Protein AF-0000000085169298 (afdb_homodimer)

pLDDT: mean 80.94, std 26.38, range [24.97, 98.94]

Secondary structure (DSSP, 8-state):
-----------------------------EEEETTEEEEEEEEE---TT--EEEEEEEEEE-SSS-EEEEEEE-TTEEEEEEEEEEEETTEEEEEEPTT-EEE-TT-EEE--SSSEEEEEEEEESS---TT-EEEEEEEETTTEEEEEEEEEE-HHHHHHHHHTTTTTSGGGG-/-----------------------------EEEETTEEEEEEEEE---TT--EEEEEEEEEE-SSS-EEEEEEE-TTEEEEEEEEEEEETTEEEEEEPTT-EEE-TT-EEE--SSSEEEEEEEEESS---TT-EEEEEEEETTTEEEEEEEEEE-HHHHHHHHHTTTTTSGGGG-

Nearest PDB structures (foldseek):
  6p1g-assembly2_B  TM=9.270E-01  e=1.065E-10  Methylosinus trichosporium OB3b
  6p17-assembly1_B  TM=8.794E-01  e=5.335E-11  Methylocystis sp. ATCC 49242
  6p1f-assembly1_A  TM=8.664E-01  e=1.546E-10  Methylosinus trichosporium OB3b
  2k70-assembly1_A  TM=8.544E-01  e=1.631E-10  Thermus thermophilus HB8
  3zja-assembly1_A  TM=9.224E-01  e=9.952E-10  Streptomyces lividans

Structure (mmCIF, N/CA/C/O backbone):
data_AF-0000000085169298-model_v1
#
loop_
_entity.id
_entity.type
_entity.pdbx_description
1 polymer 'Copper chaperone PCu(A)C'
#
loop_
_atom_site.group_PDB
_atom_site.id
_atom_site.type_symbol
_atom_site.label_atom_id
_atom_site.label_alt_id
_atom_site.label_comp_id
_atom_site.label_asym_id
_atom_site.label_entity_id
_atom_site.label_seq_id
_atom_site.pdbx_PDB_ins_code
_atom_site.Cartn_x
_atom_site.Cartn_y
_atom_site.Cartn_z
_atom_site.occupancy
_atom_site.B_iso_or_equiv
_atom_site.auth_seq_id
_atom_site.auth_comp_id
_atom_site.auth_asym_id
_atom_site.auth_atom_id
_atom_site.pdbx_PDB_model_num
ATOM 1 N N . MET A 1 1 ? -36.125 -5.34 -85.75 1 25.62 1 MET A N 1
ATOM 2 C CA . MET A 1 1 ? -36.125 -6.066 -84.5 1 25.62 1 MET A CA 1
ATOM 3 C C . MET A 1 1 ? -34.781 -5.922 -83.812 1 25.62 1 MET A C 1
ATOM 5 O O . MET A 1 1 ? -33.781 -6.469 -84.25 1 25.62 1 MET A O 1
ATOM 9 N N . LYS A 1 2 ? -34.5 -4.59 -83.312 1 28.83 2 LYS A N 1
ATOM 10 C CA . LYS A 1 2 ? -33.312 -3.955 -82.688 1 28.83 2 LYS A CA 1
ATOM 11 C C . LYS A 1 2 ? -32.875 -4.703 -81.438 1 28.83 2 LYS A C 1
ATOM 13 O O . LYS A 1 2 ? -33.688 -4.957 -80.562 1 28.83 2 LYS A O 1
ATOM 18 N N . LEU A 1 3 ? -31.938 -5.656 -81.562 1 32.16 3 LEU A N 1
ATOM 19 C CA . LEU A 1 3 ? -31.234 -6.547 -80.688 1 32.16 3 LEU A CA 1
ATOM 20 C C . LEU A 1 3 ? -30.562 -5.758 -79.562 1 32.16 3 LEU A C 1
ATOM 22 O O . LEU A 1 3 ? -29.641 -4.973 -79.812 1 32.16 3 LEU A O 1
ATOM 26 N N . HIS A 1 4 ? -31.359 -5.168 -78.562 1 35.66 4 HIS A N 1
ATOM 27 C CA . HIS A 1 4 ? -30.938 -4.484 -77.375 1 35.66 4 HIS A CA 1
ATOM 28 C C . HIS A 1 4 ? -29.953 -5.34 -76.562 1 35.66 4 HIS A C 1
ATOM 30 O O . HIS A 1 4 ? -30.219 -6.52 -76.312 1 35.66 4 HIS A O 1
ATOM 36 N N . HIS A 1 5 ? -28.672 -5.215 -76.812 1 31.38 5 HIS A N 1
ATOM 37 C CA . HIS A 1 5 ? -27.469 -5.734 -76.125 1 31.38 5 HIS A CA 1
ATOM 38 C C . HIS A 1 5 ? -27.516 -5.508 -74.625 1 31.38 5 HIS A C 1
ATOM 40 O O . HIS A 1 5 ? -27.75 -4.383 -74.188 1 31.38 5 HIS A O 1
ATOM 46 N N . PHE A 1 6 ? -28.047 -6.453 -73.812 1 31.34 6 PHE A N 1
ATOM 47 C CA . PHE A 1 6 ? -28.172 -6.633 -72.312 1 31.34 6 PHE A CA 1
ATOM 48 C C . PHE A 1 6 ? -26.797 -6.566 -71.688 1 31.34 6 PHE A C 1
ATOM 50 O O . PHE A 1 6 ? -25.953 -7.438 -71.875 1 31.34 6 PHE A O 1
ATOM 57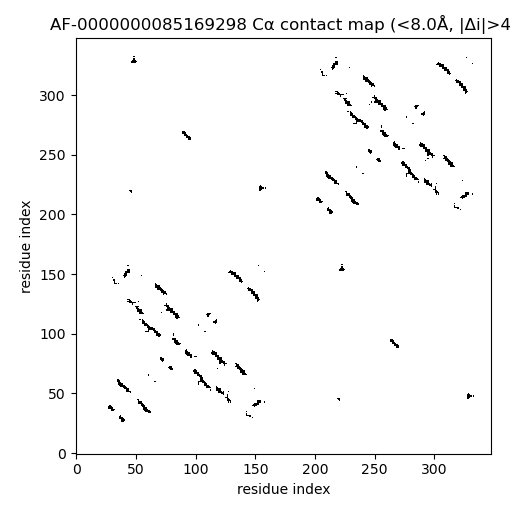 N N . PHE A 1 7 ? -26.141 -5.371 -71.562 1 33.56 7 PHE A N 1
ATOM 58 C CA . PHE A 1 7 ? -24.875 -5.172 -70.875 1 33.56 7 PHE A CA 1
ATOM 59 C C . PHE A 1 7 ? -24.969 -5.656 -69.438 1 33.56 7 PHE A C 1
ATOM 61 O O . PHE A 1 7 ? -25.859 -5.227 -68.688 1 33.56 7 PHE A O 1
ATOM 68 N N . GLN A 1 8 ? -24.719 -6.965 -69.125 1 33.81 8 GLN A N 1
ATOM 69 C CA . GLN A 1 8 ? -24.531 -7.664 -67.875 1 33.81 8 GLN A CA 1
ATOM 70 C C . GLN A 1 8 ? -23.484 -6.965 -67 1 33.81 8 GLN A C 1
ATOM 72 O O . GLN A 1 8 ? -22.328 -6.84 -67.375 1 33.81 8 GLN A O 1
ATOM 77 N N . ARG A 1 9 ? -23.797 -5.766 -66.438 1 34.81 9 ARG A N 1
ATOM 78 C CA . ARG A 1 9 ? -22.922 -5.129 -65.438 1 34.81 9 ARG A CA 1
ATOM 79 C C . ARG A 1 9 ? -22.578 -6.094 -64.312 1 34.81 9 ARG A C 1
ATOM 81 O O . ARG A 1 9 ? -23.453 -6.758 -63.75 1 34.81 9 ARG A O 1
ATOM 88 N N . ALA A 1 10 ? -21.375 -6.691 -64.312 1 33.44 10 ALA A N 1
ATOM 89 C CA . ALA A 1 10 ? -20.625 -7.488 -63.344 1 33.44 10 ALA A CA 1
ATOM 90 C C . ALA A 1 10 ? -20.5 -6.758 -62.031 1 33.44 10 ALA A C 1
ATOM 92 O O . ALA A 1 10 ? -19.969 -5.648 -61.969 1 33.44 10 ALA A O 1
ATOM 93 N N . ALA A 1 11 ? -21.516 -6.758 -61.156 1 36.75 11 ALA A N 1
ATOM 94 C CA . ALA A 1 11 ? -21.5 -6.273 -59.781 1 36.75 11 ALA A CA 1
ATOM 95 C C . ALA A 1 11 ? -20.312 -6.844 -59 1 36.75 11 ALA A C 1
ATOM 97 O O . ALA A 1 11 ? -20.156 -8.062 -58.938 1 36.75 11 ALA A O 1
ATOM 98 N N . GLY A 1 12 ? -19.156 -6.195 -59.156 1 32.88 12 GLY A N 1
ATOM 99 C CA . GLY A 1 12 ? -17.969 -6.508 -58.344 1 32.88 12 GLY A CA 1
ATOM 100 C C . GLY A 1 12 ? -18.25 -6.605 -56.875 1 32.88 12 GLY A C 1
ATOM 101 O O . GLY A 1 12 ? -18.812 -5.688 -56.281 1 32.88 12 GLY A O 1
ATOM 102 N N . ALA A 1 13 ? -18.547 -7.801 -56.312 1 37.97 13 ALA A N 1
ATOM 103 C CA . ALA A 1 13 ? -18.656 -8.156 -54.906 1 37.97 13 ALA A CA 1
ATOM 104 C C . ALA A 1 13 ? -17.422 -7.691 -54.125 1 37.97 13 ALA A C 1
ATOM 106 O O . ALA A 1 13 ? -16.297 -8.133 -54.406 1 37.97 13 ALA A O 1
ATOM 107 N N . ALA A 1 14 ? -17.359 -6.379 -53.75 1 38.34 14 ALA A N 1
ATOM 108 C CA . ALA A 1 14 ? -16.344 -5.895 -52.812 1 38.34 14 ALA A CA 1
ATOM 109 C C . ALA A 1 14 ? -16.297 -6.762 -51.562 1 38.34 14 ALA A C 1
ATOM 111 O O . ALA A 1 14 ? -17.297 -6.871 -50.844 1 38.34 14 ALA A O 1
ATOM 112 N N . LEU A 1 15 ? -15.531 -7.863 -51.562 1 37.94 15 LEU A N 1
ATOM 113 C CA . LEU A 1 15 ? -15.219 -8.641 -50.375 1 37.94 15 LEU A CA 1
ATOM 114 C C . LEU A 1 15 ? -14.664 -7.75 -49.281 1 37.94 15 LEU A C 1
ATOM 116 O O . LEU A 1 15 ? -13.602 -7.145 -49.438 1 37.94 15 LEU A O 1
ATOM 120 N N . ALA A 1 16 ? -15.508 -7.086 -48.531 1 39.59 16 ALA A N 1
ATOM 121 C CA . ALA A 1 16 ? -15.102 -6.418 -47.281 1 39.59 16 ALA A CA 1
ATOM 122 C C . ALA A 1 16 ? -14.266 -7.348 -46.406 1 39.59 16 ALA A C 1
ATOM 124 O O . ALA A 1 16 ? -14.758 -8.383 -45.969 1 39.59 16 ALA A O 1
ATOM 125 N N . THR A 1 17 ? -12.938 -7.441 -46.625 1 40.41 17 THR A N 1
ATOM 126 C CA . THR A 1 17 ? -12.023 -8.078 -45.688 1 40.41 17 THR A CA 1
ATOM 127 C C . THR A 1 17 ? -12.234 -7.555 -44.281 1 40.41 17 THR A C 1
ATOM 129 O O . THR A 1 17 ? -12.164 -6.344 -44.031 1 40.41 17 THR A O 1
ATOM 132 N N . ALA A 1 18 ? -13.102 -8.109 -43.5 1 38.47 18 ALA A N 1
ATOM 133 C CA . ALA A 1 18 ? -13.203 -7.895 -42.062 1 38.47 18 ALA A CA 1
ATOM 134 C C . ALA A 1 18 ? -11.836 -8 -41.406 1 38.47 18 ALA A C 1
ATOM 136 O O . ALA A 1 18 ? -11.242 -9.086 -41.344 1 38.47 18 ALA A O 1
ATOM 137 N N . LEU A 1 19 ? -11.023 -6.996 -41.406 1 39.69 19 LEU A N 1
ATOM 138 C CA . LEU A 1 19 ? -9.859 -6.926 -40.531 1 39.69 19 LEU A CA 1
ATOM 139 C C . LEU A 1 19 ? -10.242 -7.227 -39.094 1 39.69 19 LEU A C 1
ATOM 141 O O . LEU A 1 19 ? -10.961 -6.445 -38.469 1 39.69 19 LEU A O 1
ATOM 145 N N . LEU A 1 20 ? -10.438 -8.461 -38.719 1 36.72 20 LEU A N 1
ATOM 146 C CA . LEU A 1 20 ? -10.5 -8.812 -37.312 1 36.72 20 LEU A CA 1
ATOM 147 C C . LEU A 1 20 ? -9.344 -8.188 -36.531 1 36.72 20 LEU A C 1
ATOM 149 O O . LEU A 1 20 ? -8.18 -8.547 -36.75 1 36.72 20 LEU A O 1
ATOM 153 N N . ALA A 1 21 ? -9.406 -6.98 -36.219 1 38.09 21 ALA A N 1
ATOM 154 C CA . ALA A 1 21 ? -8.5 -6.422 -35.219 1 38.09 21 ALA A CA 1
ATOM 155 C C . ALA A 1 21 ? -8.312 -7.383 -34.062 1 38.09 21 ALA A C 1
ATOM 157 O O . ALA A 1 21 ? -9.258 -7.664 -33.312 1 38.09 21 ALA A O 1
ATOM 158 N N . ALA A 1 22 ? -7.449 -8.367 -34.125 1 37.22 22 ALA A N 1
ATOM 159 C CA . ALA A 1 22 ? -7 -9.125 -32.938 1 37.22 22 ALA A CA 1
ATOM 160 C C . ALA A 1 22 ? -6.703 -8.203 -31.766 1 37.22 22 ALA A C 1
ATOM 162 O O . ALA A 1 22 ? -5.738 -7.438 -31.797 1 37.22 22 ALA A O 1
ATOM 163 N N . ALA A 1 23 ? -7.66 -7.656 -31.156 1 41 23 ALA A N 1
ATOM 164 C CA . ALA A 1 23 ? -7.375 -7.059 -29.859 1 41 23 ALA A CA 1
ATOM 165 C C . ALA A 1 23 ? -6.312 -7.859 -29.109 1 41 23 ALA A C 1
ATOM 167 O O . ALA A 1 23 ? -6.289 -9.094 -29.188 1 41 23 ALA A O 1
ATOM 168 N N . PRO A 1 24 ? -5.199 -7.336 -28.891 1 40.47 24 PRO A N 1
ATOM 169 C CA . PRO A 1 24 ? -4.289 -8.086 -28.016 1 40.47 24 PRO A CA 1
ATOM 170 C C . PRO A 1 24 ? -5.012 -8.789 -26.875 1 40.47 24 PRO A C 1
ATOM 172 O O . PRO A 1 24 ? -5.719 -8.141 -26.094 1 40.47 24 PRO A O 1
ATOM 175 N N . LEU A 1 25 ? -5.598 -9.953 -27 1 38.06 25 LEU A N 1
ATOM 176 C CA . LEU A 1 25 ? -5.996 -10.781 -25.875 1 38.06 25 LEU A CA 1
ATOM 177 C C . LEU A 1 25 ? -5.031 -10.617 -24.703 1 38.06 25 LEU A C 1
ATOM 179 O O . LEU A 1 25 ? -3.83 -10.852 -24.844 1 38.06 25 LEU A O 1
ATOM 183 N N . SER A 1 26 ? -5.02 -9.531 -24 1 44.94 26 SER A N 1
ATOM 184 C CA . SER A 1 26 ? -4.344 -9.758 -22.719 1 44.94 26 SER A CA 1
ATOM 185 C C . SER A 1 26 ? -4.344 -11.234 -22.344 1 44.94 26 SER A C 1
ATOM 187 O O . SER A 1 26 ? -5.375 -11.781 -21.953 1 44.94 26 SER A O 1
ATOM 189 N N . GLN A 1 27 ? -3.84 -12.133 -23.188 1 47.28 27 GLN A N 1
ATOM 190 C CA . GLN A 1 27 ? -3.768 -13.586 -23.094 1 47.28 27 GLN A CA 1
ATOM 191 C C . GLN A 1 27 ? -3.523 -14.039 -21.656 1 47.28 27 GLN A C 1
ATOM 193 O O . GLN A 1 27 ? -2.578 -13.586 -21.016 1 47.28 27 GLN A O 1
ATOM 198 N N . ALA A 1 28 ? -4.613 -14.195 -20.922 1 61.19 28 ALA A N 1
ATOM 199 C CA . ALA A 1 28 ? -4.504 -15.039 -19.734 1 61.19 28 ALA A CA 1
ATOM 200 C C . ALA A 1 28 ? -3.469 -16.141 -19.938 1 61.19 28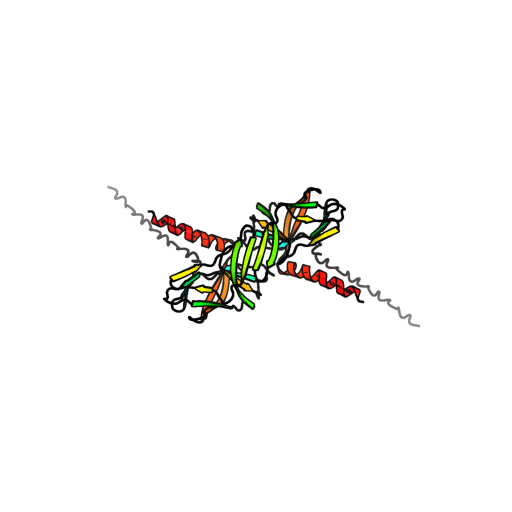 ALA A C 1
ATOM 202 O O . ALA A 1 28 ? -3.666 -17.031 -20.766 1 61.19 28 ALA A O 1
ATOM 203 N N . HIS A 1 29 ? -2.178 -15.828 -19.703 1 82.81 29 HIS A N 1
ATOM 204 C CA . HIS A 1 29 ? -1.146 -16.859 -19.844 1 82.81 29 HIS A CA 1
ATOM 205 C C . HIS A 1 29 ? -1.125 -17.781 -18.641 1 82.81 29 HIS A C 1
ATOM 207 O O . HIS A 1 29 ? -1.224 -17.328 -17.5 1 82.81 29 HIS A O 1
ATOM 213 N N . GLU A 1 30 ? -1.239 -19.078 -19 1 93.25 30 GLU A N 1
ATOM 214 C CA . GLU A 1 30 ? -1.249 -20.172 -18.031 1 93.25 30 GLU A CA 1
ATOM 215 C C . GLU A 1 30 ? 0.035 -20.984 -18.125 1 93.25 30 GLU A C 1
ATOM 217 O O . GLU A 1 30 ? 0.626 -21.109 -19.203 1 93.25 30 GLU A O 1
ATOM 222 N N . TYR A 1 31 ? 0.386 -21.484 -16.938 1 97.75 31 TYR A N 1
ATOM 223 C CA . TYR A 1 31 ? 1.542 -22.359 -16.828 1 97.75 31 TYR A CA 1
ATOM 224 C C . TYR A 1 31 ? 1.169 -23.672 -16.125 1 97.75 31 TYR A C 1
ATOM 226 O O . TYR A 1 31 ? 0.199 -23.719 -15.367 1 97.75 31 TYR A O 1
ATOM 234 N N . LYS A 1 32 ? 1.948 -24.656 -16.516 1 97.75 32 LYS A N 1
ATOM 235 C CA . LYS A 1 32 ? 1.75 -25.953 -15.867 1 97.75 32 LYS A CA 1
ATOM 236 C C . LYS A 1 32 ? 3.057 -26.484 -15.281 1 97.75 32 LYS A C 1
ATOM 238 O O . LYS A 1 32 ? 4.117 -26.344 -15.891 1 97.75 32 LYS A O 1
ATOM 243 N N . LEU A 1 33 ? 2.936 -27.047 -14.125 1 98.06 33 LEU A N 1
ATOM 244 C CA . LEU A 1 33 ? 4.008 -27.781 -13.445 1 98.06 33 LEU A CA 1
ATOM 245 C C . LEU A 1 33 ? 3.484 -29.062 -12.82 1 98.06 33 LEU A C 1
ATOM 247 O O . LEU A 1 33 ? 2.904 -29.031 -11.727 1 98.06 33 LEU A O 1
ATOM 251 N N . GLY A 1 34 ? 3.699 -30.188 -13.5 1 97.56 34 GLY A N 1
ATOM 252 C CA . GLY A 1 34 ? 3.014 -31.391 -13.078 1 97.56 34 GLY A CA 1
ATOM 253 C C . GLY A 1 34 ? 1.504 -31.25 -13.039 1 97.56 34 GLY A C 1
ATOM 254 O O . GLY A 1 34 ? 0.887 -30.891 -14.047 1 97.56 34 GLY A O 1
ATOM 255 N N . GLN A 1 35 ? 0.954 -31.391 -11.797 1 98.06 35 GLN A N 1
ATOM 256 C CA . GLN A 1 35 ? -0.495 -31.328 -11.641 1 98.06 35 GLN A CA 1
ATOM 257 C C . GLN A 1 35 ? -0.927 -29.938 -11.148 1 98.06 35 GLN A C 1
ATOM 259 O O . GLN A 1 35 ? -2.096 -29.734 -10.812 1 98.06 35 GLN A O 1
ATOM 264 N N . LEU A 1 36 ? 0.016 -29.016 -11.117 1 98.81 36 LEU A N 1
ATOM 265 C CA . LEU A 1 36 ? -0.295 -27.641 -10.75 1 98.81 36 LEU A CA 1
ATOM 266 C C . LEU A 1 36 ? -0.526 -26.781 -11.984 1 98.81 36 LEU A C 1
ATOM 268 O O . LEU A 1 36 ? 0.204 -26.906 -12.969 1 98.81 36 LEU A O 1
ATOM 272 N N . GLU A 1 37 ? -1.597 -25.969 -11.875 1 98.69 37 GLU A N 1
ATOM 273 C CA . GLU A 1 37 ? -1.851 -24.953 -12.898 1 98.69 37 GLU A CA 1
ATOM 274 C C . GLU A 1 37 ? -1.71 -23.547 -12.328 1 98.69 37 GLU A C 1
ATOM 276 O O . GLU A 1 37 ? -2.311 -23.219 -11.305 1 98.69 37 GLU A O 1
ATOM 281 N N . ILE A 1 38 ? -0.884 -22.812 -12.992 1 98.75 38 ILE A N 1
ATOM 282 C CA . ILE A 1 38 ? -0.642 -21.438 -12.609 1 98.75 38 ILE A CA 1
ATOM 283 C C . ILE A 1 38 ? -1.319 -20.5 -13.602 1 98.75 38 ILE A C 1
ATOM 285 O O . ILE A 1 38 ? -1.067 -20.562 -14.812 1 98.75 38 ILE A O 1
ATOM 289 N N . GLY A 1 39 ? -2.139 -19.562 -13.023 1 98.06 39 GLY A N 1
ATOM 290 C CA . GLY A 1 39 ? -2.934 -18.734 -13.914 1 98.06 39 GLY A CA 1
ATOM 291 C C . GLY A 1 39 ? -2.629 -17.25 -13.773 1 98.06 39 GLY A C 1
ATOM 292 O O . GLY A 1 39 ? -2.461 -16.75 -12.664 1 98.06 39 GLY A O 1
ATOM 293 N N . HIS A 1 40 ? -2.494 -16.594 -14.844 1 96.06 40 HIS A N 1
ATOM 294 C CA . HIS A 1 40 ? -2.486 -15.148 -15.055 1 96.06 40 HIS A CA 1
ATOM 295 C C . HIS A 1 40 ? -1.542 -14.445 -14.078 1 96.06 40 HIS A C 1
ATOM 297 O O . HIS A 1 40 ? -1.958 -13.555 -13.336 1 96.06 40 HIS A O 1
ATOM 303 N N . PRO A 1 41 ? -0.27 -14.766 -14.078 1 98.19 41 PRO A N 1
ATOM 304 C CA . PRO A 1 41 ? 0.655 -13.953 -13.281 1 98.19 41 PRO A CA 1
ATOM 305 C C . PRO A 1 41 ? 0.692 -12.492 -13.734 1 98.19 41 PRO A C 1
ATOM 307 O O . PRO A 1 41 ? 0.919 -12.211 -14.914 1 98.19 41 PRO A O 1
ATOM 310 N N . TYR A 1 42 ? 0.482 -11.57 -12.773 1 97.25 42 TYR A N 1
ATOM 311 C CA . TYR A 1 42 ? 0.604 -10.148 -13.078 1 97.25 42 TYR A CA 1
ATOM 312 C C . TYR A 1 42 ? 1.144 -9.383 -11.883 1 97.25 42 TYR A C 1
ATOM 314 O O . TYR A 1 42 ? 1.044 -9.836 -10.742 1 97.25 42 TYR A O 1
ATOM 322 N N . ALA A 1 43 ? 1.733 -8.258 -12.18 1 97.69 43 ALA A N 1
ATOM 323 C CA . ALA A 1 43 ? 2.227 -7.324 -11.172 1 97.69 43 ALA A CA 1
ATOM 324 C C . ALA A 1 43 ? 1.684 -5.918 -11.414 1 97.69 43 ALA A C 1
ATOM 326 O O . ALA A 1 43 ? 1.307 -5.574 -12.531 1 97.69 43 ALA A O 1
ATOM 327 N N . ARG A 1 44 ? 1.688 -5.23 -10.359 1 96.25 44 ARG A N 1
ATOM 328 C CA . ARG A 1 44 ? 1.21 -3.857 -10.484 1 96.25 44 ARG A CA 1
ATOM 329 C C . ARG A 1 44 ? 2.346 -2.914 -10.867 1 96.25 44 ARG A C 1
ATOM 331 O O . ARG A 1 44 ? 3.469 -3.057 -10.383 1 96.25 44 ARG A O 1
ATOM 338 N N . ALA A 1 45 ? 1.954 -2.002 -11.672 1 96.12 45 ALA A N 1
ATOM 339 C CA . ALA A 1 45 ? 2.9 -0.936 -11.992 1 96.12 45 ALA A CA 1
ATOM 340 C C . ALA A 1 45 ? 3.307 -0.167 -10.742 1 96.12 45 ALA A C 1
ATOM 342 O O . ALA A 1 45 ? 2.559 -0.122 -9.766 1 96.12 45 ALA A O 1
ATOM 343 N N . THR A 1 46 ? 4.535 0.39 -10.812 1 94.88 46 THR A N 1
ATOM 344 C CA . THR A 1 46 ? 5.043 1.17 -9.695 1 94.88 46 THR A CA 1
ATOM 345 C C . THR A 1 46 ? 5.516 2.545 -10.156 1 94.88 46 THR A C 1
ATOM 347 O O . THR A 1 46 ? 5.727 2.762 -11.352 1 94.88 46 THR A O 1
ATOM 350 N N . VAL A 1 47 ? 5.551 3.447 -9.258 1 92.38 47 VAL A N 1
ATOM 351 C CA . VAL A 1 47 ? 6.125 4.762 -9.523 1 92.38 47 VAL A CA 1
ATOM 352 C C . VAL A 1 47 ? 7.613 4.758 -9.172 1 92.38 47 VAL A C 1
ATOM 354 O O . VAL A 1 47 ? 8.078 3.91 -8.406 1 92.38 47 VAL A O 1
ATOM 357 N N . PRO A 1 48 ? 8.359 5.742 -9.727 1 91.69 48 PRO A N 1
ATOM 358 C CA . PRO A 1 48 ? 9.773 5.82 -9.359 1 91.69 48 PRO A CA 1
ATOM 359 C C . PRO A 1 48 ? 9.984 5.953 -7.855 1 91.69 48 PRO A C 1
ATOM 361 O O . PRO A 1 48 ? 9.266 6.707 -7.191 1 91.69 48 PRO A O 1
ATOM 364 N N . GLY A 1 49 ? 10.945 5.113 -7.395 1 90.5 49 GLY A N 1
ATOM 365 C CA . GLY A 1 49 ? 11.297 5.199 -5.984 1 90.5 49 GLY A CA 1
ATOM 366 C C . GLY A 1 49 ? 10.492 4.254 -5.113 1 90.5 49 GLY A C 1
ATOM 367 O O . GLY A 1 49 ? 10.805 4.07 -3.936 1 90.5 49 GLY A O 1
ATOM 368 N N . GLN A 1 50 ? 9.453 3.738 -5.598 1 93.12 50 GLN A N 1
ATOM 369 C CA . GLN A 1 50 ? 8.711 2.73 -4.852 1 93.12 50 GLN A CA 1
ATOM 370 C C . GLN A 1 50 ? 9.531 1.459 -4.668 1 93.12 50 GLN A C 1
ATOM 372 O O . GLN A 1 50 ? 10.016 0.88 -5.645 1 93.12 50 GLN A O 1
ATOM 377 N N . PRO A 1 51 ? 9.57 1.001 -3.463 1 92.5 51 PRO A N 1
ATOM 378 C CA . PRO A 1 51 ? 10.555 -0.05 -3.195 1 92.5 51 PRO A CA 1
ATOM 379 C C . PRO A 1 51 ? 10.031 -1.445 -3.537 1 92.5 51 PRO A C 1
ATOM 381 O O . PRO A 1 51 ? 10.82 -2.385 -3.674 1 92.5 51 PRO A O 1
ATOM 384 N N . ALA A 1 52 ? 8.688 -1.604 -3.684 1 96.06 52 ALA A N 1
ATOM 385 C CA . ALA A 1 52 ? 8.125 -2.939 -3.865 1 96.06 52 ALA A CA 1
ATOM 386 C C . ALA A 1 52 ? 6.926 -2.904 -4.805 1 96.06 52 ALA A C 1
ATOM 388 O O . ALA A 1 52 ? 6.332 -1.847 -5.027 1 96.06 52 ALA A O 1
ATOM 389 N N . ALA A 1 53 ? 6.645 -4.035 -5.309 1 97 53 ALA A N 1
ATOM 390 C CA . ALA A 1 53 ? 5.461 -4.219 -6.141 1 97 53 ALA A CA 1
ATOM 391 C C . ALA A 1 53 ? 4.641 -5.418 -5.668 1 97 53 ALA A C 1
ATOM 393 O O . ALA A 1 53 ? 5.195 -6.445 -5.277 1 97 53 ALA A O 1
ATOM 394 N N . GLY A 1 54 ? 3.322 -5.207 -5.746 1 97.06 54 GLY A N 1
ATOM 395 C CA . GLY A 1 54 ? 2.445 -6.355 -5.574 1 97.06 54 GLY A CA 1
ATOM 396 C C . GLY A 1 54 ? 2.324 -7.203 -6.828 1 97.06 54 GLY A C 1
ATOM 397 O O . GLY A 1 54 ? 2.244 -6.672 -7.938 1 97.06 54 GLY A O 1
ATOM 398 N N . ALA A 1 55 ? 2.322 -8.461 -6.637 1 98.25 55 ALA A N 1
ATOM 399 C CA . ALA A 1 55 ? 2.123 -9.414 -7.727 1 98.25 55 ALA A CA 1
ATOM 400 C C . ALA A 1 55 ? 1.11 -10.484 -7.336 1 98.25 55 ALA A C 1
ATOM 402 O O . ALA A 1 55 ? 0.875 -10.727 -6.152 1 98.25 55 ALA A O 1
ATOM 403 N N . TYR A 1 56 ? 0.553 -11.078 -8.422 1 97.81 56 TYR A N 1
ATOM 404 C CA . TYR A 1 56 ? -0.605 -11.938 -8.219 1 97.81 56 TYR A CA 1
ATOM 405 C C . TYR A 1 56 ? -0.662 -13.039 -9.273 1 97.81 56 TYR A C 1
ATOM 407 O O . TYR A 1 56 ? -0.214 -12.844 -10.406 1 97.81 56 TYR A O 1
ATOM 415 N N . LEU A 1 57 ? -1.214 -14.133 -8.875 1 98.25 57 LEU A N 1
ATOM 416 C CA . LEU A 1 57 ? -1.499 -15.266 -9.75 1 98.25 57 LEU A CA 1
ATOM 417 C C . LEU A 1 57 ? -2.488 -16.219 -9.094 1 98.25 57 LEU A C 1
ATOM 419 O O . LEU A 1 57 ? -2.879 -16.016 -7.938 1 98.25 57 LEU A O 1
ATOM 423 N N . SER A 1 58 ? -2.908 -17.219 -9.875 1 98.62 58 SER A N 1
ATOM 424 C CA . SER A 1 58 ? -3.664 -18.312 -9.273 1 98.62 58 SER A CA 1
ATOM 425 C C . SER A 1 58 ? -2.881 -19.609 -9.336 1 98.62 58 SER A C 1
ATOM 427 O O . SER A 1 58 ? -2.051 -19.812 -10.227 1 98.62 58 SER A O 1
ATOM 429 N N . ILE A 1 59 ? -3.113 -20.453 -8.367 1 98.81 59 ILE A N 1
ATOM 430 C CA . ILE A 1 59 ? -2.574 -21.812 -8.344 1 98.81 59 ILE A CA 1
ATOM 431 C C . ILE A 1 59 ? -3.709 -22.812 -8.133 1 98.81 59 ILE A C 1
ATOM 433 O O . ILE A 1 59 ? -4.504 -22.672 -7.203 1 98.81 59 ILE A O 1
ATOM 437 N N . GLU A 1 60 ? -3.734 -23.688 -8.992 1 98.81 60 GLU A N 1
ATOM 438 C CA . GLU A 1 60 ? -4.672 -24.797 -8.844 1 98.81 60 GLU A CA 1
ATOM 439 C C . GLU A 1 60 ? -3.943 -26.141 -8.766 1 98.81 60 GLU A C 1
ATOM 441 O O . GLU A 1 60 ? -3.09 -26.438 -9.602 1 98.81 60 GLU A O 1
ATOM 446 N N . ASN A 1 61 ? -4.289 -26.859 -7.688 1 98.88 61 ASN A N 1
ATOM 447 C CA . ASN A 1 61 ? -3.732 -28.203 -7.531 1 98.88 61 ASN A CA 1
ATOM 448 C C . ASN A 1 61 ? -4.703 -29.281 -8.016 1 98.88 61 ASN A C 1
ATOM 450 O O . ASN A 1 61 ? -5.68 -29.594 -7.328 1 98.88 61 ASN A O 1
ATOM 454 N N . LYS A 1 62 ? -4.391 -29.922 -9.094 1 98.38 62 LYS A N 1
ATOM 455 C CA . LYS A 1 62 ? -5.262 -30.938 -9.68 1 98.38 62 LYS A CA 1
ATOM 456 C C . LYS A 1 62 ? -4.828 -32.344 -9.266 1 98.38 62 LYS A C 1
ATOM 458 O O . LYS A 1 62 ? -5.355 -33.344 -9.773 1 98.38 62 LYS A O 1
ATOM 463 N N . GLY A 1 63 ? -3.877 -32.375 -8.398 1 98.12 63 GLY A N 1
ATOM 464 C CA . GLY A 1 63 ? -3.326 -33.656 -7.969 1 98.12 63 GLY A CA 1
ATOM 465 C C . GLY A 1 63 ? -3.979 -34.188 -6.711 1 98.12 63 GLY A C 1
ATOM 466 O O . GLY A 1 63 ? -4.961 -33.625 -6.223 1 98.12 63 GLY A O 1
ATOM 467 N N . ALA A 1 64 ? -3.436 -35.281 -6.211 1 97.94 64 ALA A N 1
ATOM 468 C CA . ALA A 1 64 ? -4 -36 -5.07 1 97.94 64 ALA A CA 1
ATOM 469 C C . ALA A 1 64 ? -3.211 -35.719 -3.797 1 97.94 64 ALA A C 1
ATOM 471 O O . ALA A 1 64 ? -3.592 -36.156 -2.711 1 97.94 64 ALA A O 1
ATOM 472 N N . THR A 1 65 ? -2.119 -34.969 -3.961 1 98.31 65 THR A N 1
ATOM 473 C CA . THR A 1 65 ? -1.29 -34.625 -2.811 1 98.31 65 THR A CA 1
ATOM 474 C C . THR A 1 65 ? -1.078 -33.125 -2.727 1 98.31 65 THR A C 1
ATOM 476 O O . THR A 1 65 ? -0.998 -32.438 -3.75 1 98.31 65 THR A O 1
ATOM 479 N N . ALA A 1 66 ? -0.961 -32.656 -1.533 1 98.75 66 ALA A N 1
ATOM 480 C CA . ALA A 1 66 ? -0.709 -31.25 -1.314 1 98.75 66 ALA A CA 1
ATOM 481 C C . ALA A 1 66 ? 0.692 -30.859 -1.779 1 98.75 66 ALA A C 1
ATOM 483 O O . ALA A 1 66 ? 1.606 -31.688 -1.768 1 98.75 66 ALA A O 1
ATOM 484 N N . ASP A 1 67 ? 0.859 -29.656 -2.236 1 98.69 67 ASP A N 1
ATOM 485 C CA . ASP A 1 67 ? 2.156 -29.031 -2.473 1 98.69 67 ASP A CA 1
ATOM 486 C C . ASP A 1 67 ? 2.207 -27.625 -1.871 1 98.69 67 ASP A C 1
ATOM 488 O O . ASP A 1 67 ? 1.231 -27.172 -1.276 1 98.69 67 ASP A O 1
ATOM 492 N N . ARG A 1 68 ? 3.416 -27 -1.918 1 98.88 68 ARG A N 1
ATOM 493 C CA . ARG A 1 68 ? 3.613 -25.719 -1.232 1 98.88 68 ARG A CA 1
ATOM 494 C C . ARG A 1 68 ? 4.484 -24.781 -2.062 1 98.88 68 ARG A C 1
ATOM 496 O O . ARG A 1 68 ? 5.57 -25.156 -2.506 1 98.88 68 ARG A O 1
ATOM 503 N N . LEU A 1 69 ? 3.91 -23.609 -2.365 1 98.94 69 LEU A N 1
ATOM 504 C CA . LEU A 1 69 ? 4.762 -22.578 -2.926 1 98.94 69 LEU A CA 1
ATOM 505 C C . LEU A 1 69 ? 5.723 -22.031 -1.872 1 98.94 69 LEU A C 1
ATOM 507 O O . LEU A 1 69 ? 5.301 -21.344 -0.938 1 98.94 69 LEU A O 1
ATOM 511 N N . VAL A 1 70 ? 7.043 -22.234 -2.055 1 98.75 70 VAL A N 1
ATOM 512 C CA . VAL A 1 70 ? 7.969 -21.922 -0.969 1 98.75 70 VAL A CA 1
ATOM 513 C C . VAL A 1 70 ? 8.906 -20.797 -1.39 1 98.75 70 VAL A C 1
ATOM 515 O O . VAL A 1 70 ? 9.68 -20.281 -0.574 1 98.75 70 VAL A O 1
ATOM 518 N N . GLY A 1 71 ? 8.812 -20.438 -2.727 1 98.44 71 GLY A N 1
ATOM 519 C CA . GLY A 1 71 ? 9.727 -19.391 -3.154 1 98.44 71 GLY A CA 1
ATOM 520 C C . GLY A 1 71 ? 9.266 -18.672 -4.41 1 98.44 71 GLY A C 1
ATOM 521 O O . GLY A 1 71 ? 8.648 -19.281 -5.285 1 98.44 71 GLY A O 1
ATOM 522 N N . VAL A 1 72 ? 9.531 -17.469 -4.496 1 98.81 72 VAL A N 1
ATOM 523 C CA . VAL A 1 72 ? 9.383 -16.625 -5.684 1 98.81 72 VAL A CA 1
ATOM 524 C C . VAL A 1 72 ? 10.648 -15.781 -5.883 1 98.81 72 VAL A C 1
ATOM 526 O O . VAL A 1 72 ? 11.133 -15.156 -4.945 1 98.81 72 VAL A O 1
ATOM 529 N N . SER A 1 73 ? 11.203 -15.836 -7.078 1 98.81 73 SER A N 1
ATOM 530 C CA . SER A 1 73 ? 12.375 -15.016 -7.375 1 98.81 73 SER A CA 1
ATOM 531 C C . SER A 1 73 ? 12.258 -14.367 -8.75 1 98.81 73 SER A C 1
ATOM 533 O O . SER A 1 73 ? 11.602 -14.906 -9.641 1 98.81 73 SER A O 1
ATOM 535 N N . SER A 1 74 ? 12.859 -13.25 -8.93 1 98.75 74 SER A N 1
ATOM 536 C CA . SER A 1 74 ? 12.898 -12.492 -10.18 1 98.75 74 SER A CA 1
ATOM 537 C C . SER A 1 74 ? 14.125 -11.586 -10.234 1 98.75 74 SER A C 1
ATOM 539 O O . SER A 1 74 ? 14.523 -11.016 -9.227 1 98.75 74 SER A O 1
ATOM 541 N N . PRO A 1 75 ? 14.727 -11.398 -11.406 1 98.44 75 PRO A N 1
ATOM 542 C CA . PRO A 1 75 ? 15.82 -10.43 -11.523 1 98.44 75 PRO A CA 1
ATOM 543 C C . PRO A 1 75 ? 15.359 -8.992 -11.281 1 98.44 75 PRO A C 1
ATOM 545 O O . PRO A 1 75 ? 16.188 -8.102 -11.078 1 98.44 75 PRO A O 1
ATOM 548 N N . ALA A 1 76 ? 14.07 -8.781 -11.305 1 98.44 76 ALA A N 1
ATOM 549 C CA . ALA A 1 76 ? 13.531 -7.434 -11.148 1 98.44 76 ALA A CA 1
ATOM 550 C C . ALA A 1 76 ? 13.508 -7.02 -9.68 1 98.44 76 ALA A C 1
ATOM 552 O O . ALA A 1 76 ? 13.266 -5.852 -9.359 1 98.44 76 ALA A O 1
ATOM 553 N N . ALA A 1 77 ? 13.727 -7.949 -8.742 1 98.69 77 ALA A N 1
ATOM 554 C CA . ALA A 1 77 ? 13.586 -7.691 -7.312 1 98.69 77 ALA A CA 1
ATOM 555 C C . ALA A 1 77 ? 14.672 -8.414 -6.516 1 98.69 77 ALA A C 1
ATOM 557 O O . ALA A 1 77 ? 15.188 -9.445 -6.949 1 98.69 77 ALA A O 1
ATOM 558 N N . LYS A 1 78 ? 14.961 -7.887 -5.398 1 98.69 78 LYS A N 1
ATOM 559 C CA . LYS A 1 78 ? 15.922 -8.547 -4.516 1 98.69 78 LYS A CA 1
ATOM 560 C C . LYS A 1 78 ? 15.336 -9.812 -3.91 1 98.69 78 LYS A C 1
ATOM 562 O O . LYS A 1 78 ? 16.062 -10.781 -3.65 1 98.69 78 LYS A O 1
ATOM 567 N N . SER A 1 79 ? 14.023 -9.766 -3.621 1 98.19 79 SER A N 1
ATOM 568 C CA . SER A 1 79 ? 13.352 -10.945 -3.076 1 98.19 79 SER A CA 1
ATOM 569 C C . SER A 1 79 ? 11.867 -10.953 -3.426 1 98.19 79 SER A C 1
ATOM 571 O O . SER A 1 79 ? 11.305 -9.914 -3.775 1 98.19 79 SER A O 1
ATOM 573 N N . GLY A 1 80 ? 11.281 -12.117 -3.475 1 98.5 80 GLY A N 1
ATOM 574 C CA . GLY A 1 80 ? 9.844 -12.344 -3.52 1 98.5 80 GLY A CA 1
ATOM 575 C C . GLY A 1 80 ? 9.305 -12.984 -2.258 1 98.5 80 GLY A C 1
ATOM 576 O O . GLY A 1 80 ? 9.852 -13.977 -1.771 1 98.5 80 GLY A O 1
ATOM 577 N N . GLU A 1 81 ? 8.25 -12.367 -1.714 1 98.06 81 GLU A N 1
ATOM 578 C CA . GLU A 1 81 ? 7.656 -12.859 -0.476 1 98.06 81 GLU A CA 1
ATOM 579 C C . GLU A 1 81 ? 6.16 -13.109 -0.646 1 98.06 81 GLU A C 1
ATOM 581 O O . GLU A 1 81 ? 5.484 -12.391 -1.391 1 98.06 81 GLU A O 1
ATOM 586 N N . ILE A 1 82 ? 5.664 -14.133 0.072 1 98.56 82 ILE A N 1
ATOM 587 C CA . ILE A 1 82 ? 4.227 -14.383 0.079 1 98.56 82 ILE A CA 1
ATOM 588 C C . ILE A 1 82 ? 3.602 -13.773 1.331 1 98.56 82 ILE A C 1
ATOM 590 O O . ILE A 1 82 ? 4.078 -14 2.445 1 98.56 82 ILE A O 1
ATOM 594 N N . HIS A 1 83 ? 2.57 -12.961 1.109 1 98 83 HIS A N 1
ATOM 595 C CA . HIS A 1 83 ? 1.888 -12.281 2.205 1 98 83 HIS A CA 1
ATOM 596 C C . HIS A 1 83 ? 0.395 -12.586 2.199 1 98 83 HIS A C 1
ATOM 598 O O . HIS A 1 83 ? -0.152 -13.016 1.18 1 98 83 HIS A O 1
ATOM 604 N N . THR A 1 84 ? -0.218 -12.445 3.344 1 96.81 84 THR A N 1
ATOM 605 C CA . THR A 1 84 ? -1.669 -12.344 3.453 1 96.81 84 THR A CA 1
ATOM 606 C C . THR A 1 84 ? -2.086 -10.945 3.893 1 96.81 84 THR A C 1
ATOM 608 O O . THR A 1 84 ? -1.327 -10.25 4.574 1 96.81 84 THR A O 1
ATOM 611 N N . MET A 1 85 ? -3.236 -10.508 3.436 1 96.69 85 MET A N 1
ATOM 612 C CA . MET A 1 85 ? -3.947 -9.32 3.891 1 96.69 85 MET A CA 1
ATOM 613 C C . MET A 1 85 ? -5.352 -9.672 4.367 1 96.69 85 MET A C 1
ATOM 615 O O . MET A 1 85 ? -6.09 -10.367 3.666 1 96.69 85 MET A O 1
ATOM 619 N N . ALA A 1 86 ? -5.664 -9.25 5.535 1 94.56 86 ALA A N 1
ATOM 620 C CA . ALA A 1 86 ? -6.988 -9.539 6.082 1 94.56 86 ALA A CA 1
ATOM 621 C C . ALA A 1 86 ? -7.457 -8.414 7 1 94.56 86 ALA A C 1
ATOM 623 O O . ALA A 1 86 ? -6.645 -7.77 7.664 1 94.56 86 ALA A O 1
ATOM 624 N N . MET A 1 87 ? -8.781 -8.273 7.02 1 94.44 87 MET A N 1
ATOM 625 C CA . MET A 1 87 ? -9.375 -7.32 7.957 1 94.44 87 MET A CA 1
ATOM 626 C C . MET A 1 87 ? -9.727 -8 9.273 1 94.44 87 MET A C 1
ATOM 628 O O . MET A 1 87 ? -10.281 -9.102 9.289 1 94.44 87 MET A O 1
ATOM 632 N N . GLU A 1 88 ? -9.305 -7.453 10.367 1 94.12 88 GLU A N 1
ATOM 633 C CA . GLU A 1 88 ? -9.781 -7.766 11.711 1 94.12 88 GLU A CA 1
ATOM 634 C C . GLU A 1 88 ? -10.445 -6.555 12.359 1 94.12 88 GLU A C 1
ATOM 636 O O . GLU A 1 88 ? -9.758 -5.684 12.906 1 94.12 88 GLU A O 1
ATOM 641 N N . GLY A 1 89 ? -11.812 -6.523 12.266 1 92.81 89 GLY A N 1
ATOM 642 C CA . GLY A 1 89 ? -12.484 -5.285 12.625 1 92.81 89 GLY A CA 1
ATOM 643 C C . GLY A 1 89 ? -12.117 -4.121 11.727 1 92.81 89 GLY A C 1
ATOM 644 O O . GLY A 1 89 ? -12.234 -4.211 10.5 1 92.81 89 GLY A O 1
ATOM 645 N N . ASN A 1 90 ? -11.586 -3.172 12.328 1 90.06 90 ASN A N 1
ATOM 646 C CA . ASN A 1 90 ? -11.203 -1.998 11.547 1 90.06 90 ASN A CA 1
ATOM 647 C C . ASN A 1 90 ? -9.695 -1.929 11.336 1 90.06 90 ASN A C 1
ATOM 649 O O . ASN A 1 90 ? -9.156 -0.864 11.039 1 90.06 90 ASN A O 1
ATOM 653 N N . VAL A 1 91 ? -9.125 -3.07 11.531 1 94.56 91 VAL A N 1
ATOM 654 C CA . VAL A 1 91 ? -7.676 -3.145 11.398 1 94.56 91 VAL A CA 1
ATOM 655 C C . VAL A 1 91 ? -7.312 -4.043 10.219 1 94.56 91 VAL A C 1
ATOM 657 O O . VAL A 1 91 ? -7.691 -5.215 10.18 1 94.56 91 VAL A O 1
ATOM 660 N N . MET A 1 92 ? -6.695 -3.459 9.258 1 96.31 92 MET A N 1
ATOM 661 C CA . MET A 1 92 ? -6.125 -4.266 8.18 1 96.31 92 MET A CA 1
ATOM 662 C C . MET A 1 92 ? -4.793 -4.879 8.602 1 96.31 92 MET A C 1
ATOM 664 O O . MET A 1 92 ? -3.904 -4.172 9.078 1 96.31 92 MET A O 1
ATOM 668 N N . LYS A 1 93 ? -4.609 -6.18 8.414 1 97.06 93 LYS A N 1
ATOM 669 C CA . LYS A 1 93 ? -3.398 -6.902 8.789 1 97.06 93 LYS A CA 1
ATOM 670 C C . LYS A 1 93 ? -2.691 -7.465 7.562 1 97.06 93 LYS A C 1
ATOM 672 O O . LYS A 1 93 ? -3.322 -8.094 6.707 1 97.06 93 LYS A O 1
ATOM 677 N N . MET A 1 94 ? -1.45 -7.23 7.48 1 97.06 94 MET A N 1
ATOM 678 C CA . MET A 1 94 ? -0.564 -7.84 6.492 1 97.06 94 MET A CA 1
ATOM 679 C C . MET A 1 94 ? 0.492 -8.711 7.168 1 97.06 94 MET A C 1
ATOM 681 O O . MET A 1 94 ? 1.216 -8.234 8.047 1 97.06 94 MET A O 1
ATOM 685 N N . ARG A 1 95 ? 0.637 -9.953 6.719 1 96.69 95 ARG A N 1
ATOM 686 C CA . ARG A 1 95 ? 1.568 -10.883 7.348 1 96.69 95 ARG A CA 1
ATOM 687 C C . ARG A 1 95 ? 2.307 -11.711 6.305 1 96.69 95 ARG A C 1
ATOM 689 O O . ARG A 1 95 ? 1.713 -12.148 5.316 1 96.69 95 ARG A O 1
ATOM 696 N N . GLU A 1 96 ? 3.545 -11.805 6.578 1 95.69 96 GLU A N 1
ATOM 697 C CA . GLU A 1 96 ? 4.277 -12.75 5.746 1 95.69 96 GLU A CA 1
ATOM 698 C C . GLU A 1 96 ? 3.889 -14.188 6.078 1 95.69 96 GLU A C 1
ATOM 700 O O . GLU A 1 96 ? 3.727 -14.539 7.246 1 95.69 96 GLU A O 1
ATOM 705 N N . VAL A 1 97 ? 3.768 -14.961 5.07 1 96.25 97 VAL A N 1
ATOM 706 C CA . VAL A 1 97 ? 3.436 -16.375 5.25 1 96.25 97 VAL A CA 1
ATOM 707 C C . VAL A 1 97 ? 4.707 -17.172 5.52 1 96.25 97 VAL A C 1
ATOM 709 O O . VAL A 1 97 ? 5.543 -17.344 4.629 1 96.25 97 VAL A O 1
ATOM 712 N N . ASP A 1 98 ? 4.773 -17.719 6.641 1 92.5 98 ASP A N 1
ATOM 713 C CA . ASP A 1 98 ? 5.93 -18.531 7.012 1 92.5 98 ASP A CA 1
ATOM 714 C C . ASP A 1 98 ? 5.844 -19.922 6.406 1 92.5 98 ASP A C 1
ATOM 716 O O . ASP A 1 98 ? 4.789 -20.562 6.457 1 92.5 98 ASP A O 1
ATOM 720 N N . GLY A 1 99 ? 6.906 -20.359 5.902 1 95.06 99 GLY A N 1
ATOM 721 C CA . GLY A 1 99 ? 6.992 -21.734 5.43 1 95.06 99 GLY A CA 1
ATOM 722 C C . GLY A 1 99 ? 6.391 -21.938 4.055 1 95.06 99 GLY A C 1
ATOM 723 O O . GLY A 1 99 ? 6.469 -23.031 3.486 1 95.06 99 GLY A O 1
ATOM 724 N N . GLY A 1 100 ? 5.691 -20.984 3.512 1 97.75 100 GLY A N 1
ATOM 725 C CA . GLY A 1 100 ? 5.141 -21.078 2.168 1 97.75 100 GLY A CA 1
ATOM 726 C C . GLY A 1 100 ? 3.637 -21.281 2.154 1 97.75 100 GLY A C 1
ATOM 727 O O . GLY A 1 100 ? 3.021 -21.484 3.203 1 97.75 100 GLY A O 1
ATOM 728 N N . LEU A 1 101 ? 3.059 -21.266 0.965 1 98.75 101 LEU A N 1
ATOM 729 C CA . LEU A 1 101 ? 1.619 -21.375 0.745 1 98.75 101 LEU A CA 1
ATOM 730 C C . LEU A 1 101 ? 1.236 -22.781 0.307 1 98.75 101 LEU A C 1
ATOM 732 O O . LEU A 1 101 ? 1.501 -23.188 -0.831 1 98.75 101 LEU A O 1
ATOM 736 N N . GLU A 1 102 ? 0.556 -23.469 1.183 1 98.81 102 GLU A N 1
ATOM 737 C CA . GLU A 1 102 ? 0.086 -24.812 0.835 1 98.81 102 GLU A CA 1
ATOM 738 C C . GLU A 1 102 ? -1.118 -24.75 -0.101 1 98.81 102 GLU A C 1
ATOM 740 O O . GLU A 1 102 ? -2.018 -23.922 0.092 1 98.81 102 GLU A O 1
ATOM 745 N N . VAL A 1 103 ? -1.039 -25.547 -1.067 1 98.88 103 VAL A N 1
ATOM 746 C CA . VAL A 1 103 ? -2.178 -25.766 -1.952 1 98.88 103 VAL A CA 1
ATOM 747 C C . VAL A 1 103 ? -2.619 -27.219 -1.881 1 98.88 103 VAL A C 1
ATOM 749 O O . VAL A 1 103 ? -1.925 -28.109 -2.377 1 98.88 103 VAL A O 1
ATOM 752 N N . LYS A 1 104 ? -3.789 -27.453 -1.301 1 98.88 104 LYS A N 1
ATOM 753 C CA . LYS A 1 104 ? -4.297 -28.797 -1.07 1 98.88 104 LYS A CA 1
ATOM 754 C C . LYS A 1 104 ? -4.816 -29.422 -2.363 1 98.88 104 LYS A C 1
ATOM 756 O O . LYS A 1 104 ? -5.07 -28.703 -3.34 1 98.88 104 LYS A O 1
ATOM 761 N N . PRO A 1 105 ? -4.969 -30.781 -2.281 1 98.75 105 PRO A N 1
ATOM 762 C CA . PRO A 1 105 ? -5.578 -31.422 -3.447 1 98.75 105 PRO A CA 1
ATOM 763 C C . PRO A 1 105 ? -6.938 -30.812 -3.805 1 98.75 105 PRO A C 1
ATOM 765 O O . PRO A 1 105 ? -7.781 -30.625 -2.928 1 98.75 105 PRO A O 1
ATOM 768 N N . GLY A 1 106 ? -7.086 -30.406 -5.066 1 98.56 106 GLY A N 1
ATOM 769 C CA . GLY A 1 106 ? -8.367 -29.922 -5.555 1 98.56 106 GLY A CA 1
ATOM 770 C C . GLY A 1 106 ? -8.602 -28.453 -5.262 1 98.56 106 GLY A C 1
ATOM 771 O O . GLY A 1 106 ? -9.586 -27.875 -5.715 1 98.56 106 GLY A O 1
ATOM 772 N N . GLN A 1 107 ? -7.699 -27.844 -4.562 1 98.75 107 GLN A N 1
ATOM 773 C CA . GLN A 1 107 ? -7.863 -26.469 -4.141 1 98.75 107 GLN A CA 1
ATOM 774 C C . GLN A 1 107 ? -7.367 -25.5 -5.215 1 98.75 107 GLN A C 1
ATOM 776 O O . GLN A 1 107 ? -6.371 -25.766 -5.891 1 98.75 107 GLN A O 1
ATOM 781 N N . LYS A 1 108 ? -8.055 -24.438 -5.359 1 98.62 108 LYS A N 1
ATOM 782 C CA . LYS A 1 108 ? -7.609 -23.297 -6.145 1 98.62 108 LYS A CA 1
ATOM 783 C C . LYS A 1 108 ? -7.465 -22.047 -5.27 1 98.62 108 LYS A C 1
ATOM 785 O O . LYS A 1 108 ? -8.391 -21.688 -4.547 1 98.62 108 LYS A O 1
ATOM 790 N N . ILE A 1 109 ? -6.312 -21.5 -5.293 1 98.56 109 ILE A N 1
ATOM 791 C CA . ILE A 1 109 ? -6.066 -20.219 -4.621 1 98.56 109 ILE A CA 1
ATOM 792 C C . ILE A 1 109 ? -5.852 -19.125 -5.66 1 98.56 109 ILE A C 1
ATOM 794 O O . ILE A 1 109 ? -4.965 -19.234 -6.512 1 98.56 109 ILE A O 1
ATOM 798 N N . ALA A 1 110 ? -6.66 -18.125 -5.633 1 97.81 110 ALA A N 1
ATOM 799 C CA . ALA A 1 110 ? -6.531 -16.953 -6.5 1 97.81 110 ALA A CA 1
ATOM 800 C C . ALA A 1 110 ? -6.117 -15.719 -5.699 1 97.81 110 ALA A C 1
ATOM 802 O O . ALA A 1 110 ? -6.902 -15.203 -4.898 1 97.81 110 ALA A O 1
ATOM 803 N N . MET A 1 111 ? -4.926 -15.281 -5.973 1 97.19 111 MET A N 1
ATOM 804 C CA . MET A 1 111 ? -4.445 -14.07 -5.32 1 97.19 111 MET A CA 1
ATOM 805 C C . MET A 1 111 ? -5.121 -12.836 -5.902 1 97.19 111 MET A C 1
ATOM 807 O O . MET A 1 111 ? -5.441 -12.797 -7.094 1 97.19 111 MET A O 1
ATOM 811 N N . GLN A 1 112 ? -5.301 -11.805 -5.035 1 91.44 112 GLN A N 1
ATOM 812 C CA . GLN A 1 112 ? -5.945 -10.578 -5.492 1 91.44 112 GLN A CA 1
ATOM 813 C C . GLN A 1 112 ? -5.527 -9.383 -4.637 1 91.44 112 GLN A C 1
ATOM 815 O O . GLN A 1 112 ? -5.188 -9.547 -3.465 1 91.44 112 GLN A O 1
ATOM 820 N N . PRO A 1 113 ? -5.66 -8.18 -5.219 1 91.38 113 PRO A N 1
ATOM 821 C CA . PRO A 1 113 ? -5.391 -6.977 -4.43 1 91.38 113 PRO A CA 1
ATOM 822 C C . PRO A 1 113 ? -6.395 -6.773 -3.299 1 91.38 113 PRO A C 1
ATOM 824 O O . PRO A 1 113 ? -7.578 -7.082 -3.457 1 91.38 113 PRO A O 1
ATOM 827 N N . GLY A 1 114 ? -5.922 -6.184 -2.203 1 85.19 114 GLY A N 1
ATOM 828 C CA . GLY A 1 114 ? -6.805 -5.707 -1.152 1 85.19 114 GLY A CA 1
ATOM 829 C C . GLY A 1 114 ? -7.086 -6.75 -0.088 1 85.19 114 GLY A C 1
ATOM 830 O O . GLY A 1 114 ? -7.258 -6.418 1.086 1 85.19 114 GLY A O 1
ATOM 831 N N . ASN A 1 115 ? -7.258 -8.047 -0.567 1 88.94 115 ASN A N 1
ATOM 832 C CA . ASN A 1 115 ? -7.562 -9.102 0.392 1 88.94 115 ASN A CA 1
ATOM 833 C C . ASN A 1 115 ? -6.949 -10.438 -0.029 1 88.94 115 ASN A C 1
ATOM 835 O O . ASN A 1 115 ? -6.859 -10.734 -1.222 1 88.94 115 ASN A O 1
ATOM 839 N N . GLY A 1 116 ? -6.508 -11.148 1.062 1 95.31 116 GLY A N 1
ATOM 840 C CA . GLY A 1 116 ? -6.016 -12.492 0.799 1 95.31 116 GLY A CA 1
ATOM 841 C C . GLY A 1 116 ? -4.531 -12.539 0.494 1 95.31 116 GLY A C 1
ATOM 842 O O . GLY A 1 116 ? -3.758 -11.742 1.031 1 95.31 116 GLY A O 1
ATOM 843 N N . TYR A 1 117 ? -4.133 -13.555 -0.27 1 97.88 117 TYR A N 1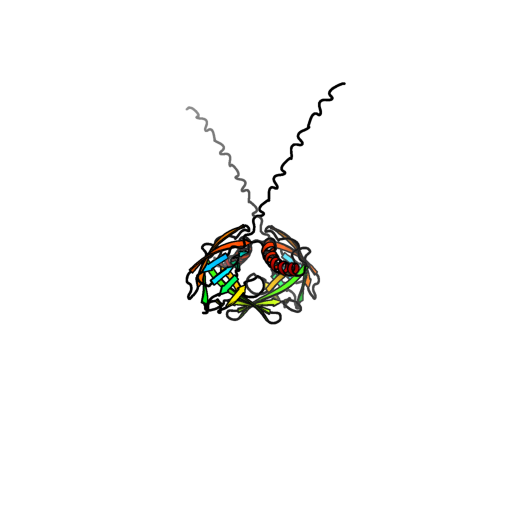
ATOM 844 C CA . TYR A 1 117 ? -2.721 -13.805 -0.549 1 97.88 117 TYR A CA 1
ATOM 845 C C . TYR A 1 117 ? -2.225 -12.922 -1.684 1 97.88 117 TYR A C 1
ATOM 847 O O . TYR A 1 117 ? -2.971 -12.617 -2.617 1 97.88 117 TYR A O 1
ATOM 855 N N . HIS A 1 118 ? -1.006 -12.523 -1.614 1 98.25 118 HIS A N 1
ATOM 856 C CA . HIS A 1 118 ? -0.299 -11.852 -2.699 1 98.25 118 HIS A CA 1
ATOM 857 C C . HIS A 1 118 ? 1.209 -12.039 -2.572 1 98.25 118 HIS A C 1
ATOM 859 O O . HIS A 1 118 ? 1.695 -12.523 -1.548 1 98.25 118 HIS A O 1
ATOM 865 N N . ILE A 1 119 ? 1.869 -11.797 -3.66 1 98.69 119 ILE A N 1
ATOM 866 C CA . ILE A 1 119 ? 3.328 -11.797 -3.695 1 98.69 119 ILE A CA 1
ATOM 867 C C . ILE A 1 119 ? 3.85 -10.367 -3.646 1 98.69 119 ILE A C 1
ATOM 869 O O . ILE A 1 119 ? 3.311 -9.477 -4.312 1 98.69 119 ILE A O 1
ATOM 873 N N . MET A 1 120 ? 4.82 -10.164 -2.752 1 98.56 120 MET A N 1
ATOM 874 C CA . MET A 1 120 ? 5.555 -8.906 -2.764 1 98.56 120 MET A CA 1
ATOM 875 C C . MET A 1 120 ? 6.914 -9.07 -3.43 1 98.56 120 MET A C 1
ATOM 877 O O . MET A 1 120 ? 7.723 -9.891 -2.998 1 98.56 120 MET A O 1
ATOM 881 N N . LEU A 1 121 ? 7.137 -8.352 -4.5 1 98.62 121 LEU A N 1
ATOM 882 C CA . LEU A 1 121 ? 8.469 -8.211 -5.07 1 98.62 121 LEU A CA 1
ATOM 883 C C . LEU A 1 121 ? 9.219 -7.051 -4.418 1 98.62 121 LEU A C 1
ATOM 885 O O . LEU A 1 121 ? 8.945 -5.887 -4.711 1 98.62 121 LEU A O 1
ATOM 889 N N . MET A 1 122 ? 10.18 -7.414 -3.607 1 98 122 MET A N 1
ATOM 890 C CA . MET A 1 122 ? 10.844 -6.43 -2.756 1 98 122 MET A CA 1
ATOM 891 C C . MET A 1 122 ? 12.172 -6 -3.359 1 98 122 MET A C 1
ATOM 893 O O . MET A 1 122 ? 12.906 -6.824 -3.916 1 98 122 MET A O 1
ATOM 897 N N . GLY A 1 123 ? 12.477 -4.707 -3.084 1 97.62 123 GLY A N 1
ATOM 898 C CA . GLY A 1 123 ? 13.75 -4.211 -3.582 1 97.62 123 GLY A CA 1
ATOM 899 C C . GLY A 1 123 ? 13.836 -4.199 -5.098 1 97.62 123 GLY A C 1
ATOM 900 O O . GLY A 1 123 ? 14.75 -4.789 -5.676 1 97.62 123 GLY A O 1
ATOM 901 N N . LEU A 1 124 ? 12.945 -3.479 -5.699 1 97.62 124 LEU A N 1
ATOM 902 C CA . LEU A 1 124 ? 12.875 -3.393 -7.152 1 97.62 124 LEU A CA 1
ATOM 903 C C . LEU A 1 124 ? 14.125 -2.74 -7.719 1 97.62 124 LEU A C 1
ATOM 905 O O . LEU A 1 124 ? 14.633 -1.762 -7.164 1 97.62 124 LEU A O 1
ATOM 909 N N . SER A 1 125 ? 14.602 -3.287 -8.773 1 96.75 125 SER A N 1
ATOM 910 C CA . SER A 1 125 ? 15.797 -2.74 -9.422 1 96.75 125 SER A CA 1
ATOM 911 C C . SER A 1 125 ? 15.461 -1.493 -10.234 1 96.75 125 SER A C 1
ATOM 913 O O . SER A 1 125 ? 16.328 -0.642 -10.453 1 96.75 125 SER A O 1
ATOM 915 N N . LYS A 1 126 ? 14.328 -1.399 -10.766 1 96.12 126 LYS A N 1
ATOM 916 C CA . LYS A 1 126 ? 13.758 -0.267 -11.484 1 96.12 126 LYS A CA 1
ATOM 917 C C . LYS A 1 126 ? 12.234 -0.249 -11.359 1 96.12 126 LYS A C 1
ATOM 919 O O . LYS A 1 126 ? 11.625 -1.268 -11.039 1 96.12 126 LYS A O 1
ATOM 924 N N . PRO A 1 127 ? 11.641 0.904 -11.617 1 95.69 127 PRO A N 1
ATOM 925 C CA . PRO A 1 127 ? 10.18 0.916 -11.617 1 95.69 127 PRO A CA 1
ATOM 926 C C . PRO A 1 127 ? 9.578 -0.047 -12.633 1 95.69 127 PRO A C 1
ATOM 928 O O . PRO A 1 127 ? 10.133 -0.22 -13.727 1 95.69 127 PRO A O 1
ATOM 931 N N . LEU A 1 128 ? 8.461 -0.684 -12.25 1 97.31 128 LEU A N 1
ATOM 932 C CA . LEU A 1 128 ? 7.707 -1.504 -13.188 1 97.31 128 LEU A CA 1
ATOM 933 C C . LEU A 1 128 ? 6.684 -0.663 -13.945 1 97.31 128 LEU A C 1
ATOM 935 O O . LEU A 1 128 ? 5.844 -0.002 -13.336 1 97.31 128 LEU A O 1
ATOM 939 N N . GLN A 1 129 ? 6.734 -0.749 -15.281 1 95.56 129 GLN A N 1
ATOM 940 C CA . GLN A 1 129 ? 5.805 0.015 -16.109 1 95.56 129 GLN A CA 1
ATOM 941 C C . GLN A 1 129 ? 4.734 -0.89 -16.703 1 95.56 129 GLN A C 1
ATOM 943 O O . GLN A 1 129 ? 5.02 -2.021 -17.094 1 95.56 129 GLN A O 1
ATOM 948 N N . ALA A 1 130 ? 3.557 -0.27 -16.766 1 95.12 130 ALA A N 1
ATOM 949 C CA . ALA A 1 130 ? 2.504 -1.031 -17.438 1 95.12 130 ALA A CA 1
ATOM 950 C C . ALA A 1 130 ? 2.957 -1.499 -18.812 1 95.12 130 ALA A C 1
ATOM 952 O O . ALA A 1 130 ? 3.521 -0.72 -19.594 1 95.12 130 ALA A O 1
ATOM 953 N N . GLY A 1 131 ? 2.758 -2.787 -19.062 1 95.75 131 GLY A N 1
ATOM 954 C CA . GLY A 1 131 ? 3.166 -3.357 -20.328 1 95.75 131 GLY A CA 1
ATOM 955 C C . GLY A 1 131 ? 4.469 -4.129 -20.25 1 95.75 131 GLY A C 1
ATOM 956 O O . GLY A 1 131 ? 4.785 -4.926 -21.141 1 95.75 131 GLY A O 1
ATOM 957 N N . ASP A 1 132 ? 5.258 -3.895 -19.188 1 96.94 132 ASP A N 1
ATOM 958 C CA . ASP A 1 132 ? 6.477 -4.668 -18.984 1 96.94 132 ASP A CA 1
ATOM 959 C C . ASP A 1 132 ? 6.16 -6.148 -18.781 1 96.94 132 ASP A C 1
ATOM 961 O O . ASP A 1 132 ? 5.051 -6.5 -18.375 1 96.94 132 ASP A O 1
ATOM 965 N N . LYS A 1 133 ? 7.086 -6.988 -19.109 1 98.12 133 LYS A N 1
ATOM 966 C CA . LYS A 1 133 ? 7.082 -8.414 -18.812 1 98.12 133 LYS A CA 1
ATOM 967 C C . LYS A 1 133 ? 8.211 -8.773 -17.844 1 98.12 133 LYS A C 1
ATOM 969 O O . LYS A 1 133 ? 9.391 -8.617 -18.172 1 98.12 133 LYS A O 1
ATOM 974 N N . VAL A 1 134 ? 7.84 -9.281 -16.75 1 98.31 134 VAL A N 1
ATOM 975 C CA . VAL A 1 134 ? 8.836 -9.547 -15.719 1 98.31 134 VAL A CA 1
ATOM 976 C C . VAL A 1 134 ? 8.992 -11.047 -15.523 1 98.31 134 VAL A C 1
ATOM 978 O O . VAL A 1 134 ? 8.086 -11.711 -15 1 98.31 134 VAL A O 1
ATOM 981 N N . PRO A 1 135 ? 10.133 -11.602 -15.859 1 98.62 135 PRO A N 1
ATOM 982 C CA . PRO A 1 135 ? 10.344 -13.023 -15.609 1 98.62 135 PRO A CA 1
ATOM 983 C C . PRO A 1 135 ? 10.484 -13.344 -14.117 1 98.62 135 PRO A C 1
ATOM 985 O O . PRO A 1 135 ? 11.008 -12.531 -13.352 1 98.62 135 PRO A O 1
ATOM 988 N N . ALA A 1 136 ? 9.984 -14.547 -13.773 1 98.81 136 ALA A N 1
ATOM 989 C CA . ALA A 1 136 ? 10.109 -15.008 -12.391 1 98.81 136 ALA A CA 1
ATOM 990 C C . ALA A 1 136 ? 10.156 -16.531 -12.328 1 98.81 136 ALA A C 1
ATOM 992 O O . ALA A 1 136 ? 9.773 -17.219 -13.281 1 98.81 136 ALA A O 1
ATOM 993 N N . THR A 1 137 ? 10.695 -16.984 -11.242 1 98.94 137 THR A N 1
ATOM 994 C CA . THR A 1 137 ? 10.688 -18.406 -10.93 1 98.94 137 THR A CA 1
ATOM 995 C C . THR A 1 137 ? 9.875 -18.672 -9.664 1 98.94 137 THR A C 1
ATOM 997 O O . THR A 1 137 ? 10.094 -18.047 -8.633 1 98.94 137 THR A O 1
ATOM 1000 N N . LEU A 1 138 ? 8.914 -19.578 -9.82 1 98.94 138 LEU A N 1
ATOM 1001 C CA . LEU A 1 138 ? 8.203 -20.109 -8.672 1 98.94 138 LEU A CA 1
ATOM 1002 C C . LEU A 1 138 ? 8.797 -21.453 -8.234 1 98.94 138 LEU A C 1
ATOM 1004 O O . LEU A 1 138 ? 9.07 -22.312 -9.07 1 98.94 138 LEU A O 1
ATOM 1008 N N . THR A 1 139 ? 9.008 -21.609 -6.941 1 98.94 139 THR A N 1
ATOM 1009 C CA . THR A 1 139 ? 9.539 -22.844 -6.406 1 98.94 139 THR A CA 1
ATOM 1010 C C . THR A 1 139 ? 8.5 -23.547 -5.52 1 98.94 139 THR A C 1
ATOM 1012 O O . THR A 1 139 ? 8.07 -22.984 -4.508 1 98.94 139 THR A O 1
ATOM 1015 N N . PHE A 1 140 ? 8.164 -24.719 -5.934 1 98.94 140 PHE A N 1
ATOM 1016 C CA . PHE A 1 140 ? 7.266 -25.562 -5.145 1 98.94 140 PHE A CA 1
ATOM 1017 C C . PHE A 1 140 ? 8.039 -26.656 -4.418 1 98.94 140 PHE A C 1
ATOM 1019 O O . PHE A 1 140 ? 9.023 -27.172 -4.941 1 98.94 140 PHE A O 1
ATOM 1026 N N . GLU A 1 141 ? 7.535 -26.922 -3.252 1 98.75 141 GLU A N 1
ATOM 1027 C CA . GLU A 1 141 ? 8.219 -27.875 -2.379 1 98.75 141 GLU A CA 1
ATOM 1028 C C . GLU A 1 141 ? 8.344 -29.234 -3.039 1 98.75 141 GLU A C 1
ATOM 1030 O O . GLU A 1 141 ? 9.383 -29.906 -2.918 1 98.75 141 GLU A O 1
ATOM 1035 N N . LYS A 1 142 ? 7.344 -29.75 -3.775 1 98.5 142 LYS A N 1
ATOM 1036 C CA . LYS A 1 142 ? 7.336 -31.109 -4.328 1 98.5 142 LYS A CA 1
ATOM 1037 C C . LYS A 1 142 ? 7.504 -31.078 -5.848 1 98.5 142 LYS A C 1
ATOM 1039 O O . LYS A 1 142 ? 8.344 -31.781 -6.398 1 98.5 142 LYS A O 1
ATOM 1044 N N . ALA A 1 143 ? 6.785 -30.156 -6.516 1 98.38 143 ALA A N 1
ATOM 1045 C CA . ALA A 1 143 ? 6.719 -30.156 -7.977 1 98.38 143 ALA A CA 1
ATOM 1046 C C . ALA A 1 143 ? 7.969 -29.531 -8.578 1 98.38 143 ALA A C 1
ATOM 1048 O O . ALA A 1 143 ? 8.25 -29.703 -9.773 1 98.38 143 ALA A O 1
ATOM 1049 N N . GLY A 1 144 ? 8.75 -28.812 -7.777 1 98.5 144 GLY A N 1
ATOM 1050 C CA . GLY A 1 144 ? 9.953 -28.188 -8.312 1 98.5 144 GLY A CA 1
ATOM 1051 C C . GLY A 1 144 ? 9.734 -26.766 -8.781 1 98.5 144 GLY A C 1
ATOM 1052 O O . GLY A 1 144 ? 8.992 -26 -8.156 1 98.5 144 GLY A O 1
ATOM 1053 N N . LYS A 1 145 ? 10.508 -26.375 -9.852 1 98.81 145 LYS A N 1
ATOM 1054 C CA . LYS A 1 145 ? 10.516 -24.969 -10.266 1 98.81 145 LYS A CA 1
ATOM 1055 C C . LYS A 1 145 ? 9.766 -24.781 -11.586 1 98.81 145 LYS A C 1
ATOM 1057 O O . LYS A 1 145 ? 9.781 -25.672 -12.445 1 98.81 145 LYS A O 1
ATOM 1062 N N . VAL A 1 146 ? 9.133 -23.688 -11.734 1 98.75 146 VAL A N 1
ATOM 1063 C CA . VAL A 1 146 ? 8.516 -23.281 -13 1 98.75 146 VAL A CA 1
ATOM 1064 C C . VAL A 1 146 ? 8.797 -21.812 -13.266 1 98.75 146 VAL A C 1
ATOM 1066 O O . VAL A 1 146 ? 8.75 -20.984 -12.344 1 98.75 146 VAL A O 1
ATOM 1069 N N . GLU A 1 147 ? 9.133 -21.469 -14.461 1 98.56 147 GLU A N 1
ATOM 1070 C CA . GLU A 1 147 ? 9.312 -20.094 -14.891 1 98.56 147 GLU A CA 1
ATOM 1071 C C . GLU A 1 147 ? 8 -19.484 -15.375 1 98.56 147 GLU A C 1
ATOM 1073 O O . GLU A 1 147 ? 7.281 -20.109 -16.156 1 98.56 147 GLU A O 1
ATOM 1078 N N . VAL A 1 148 ? 7.688 -18.297 -14.906 1 98.62 148 VAL A N 1
ATOM 1079 C CA . VAL A 1 148 ? 6.504 -17.578 -15.352 1 98.62 148 VAL A CA 1
ATOM 1080 C C . VAL A 1 148 ? 6.883 -16.141 -15.734 1 98.62 148 VAL A C 1
ATOM 1082 O O . VAL A 1 148 ? 8.008 -15.703 -15.477 1 98.62 148 VAL A O 1
ATOM 1085 N N . THR A 1 149 ? 5.953 -15.5 -16.406 1 98.62 149 THR A N 1
ATOM 1086 C CA . THR A 1 149 ? 6.094 -14.086 -16.719 1 98.62 149 THR A CA 1
ATOM 1087 C C . THR A 1 149 ? 4.977 -13.273 -16.062 1 98.62 149 THR A C 1
ATOM 1089 O O . THR A 1 149 ? 3.795 -13.539 -16.297 1 98.62 149 THR A O 1
ATOM 1092 N N . PHE A 1 150 ? 5.371 -12.328 -15.234 1 98.12 150 PHE A N 1
ATOM 1093 C CA . PHE A 1 150 ? 4.395 -11.359 -14.734 1 98.12 150 PHE A CA 1
ATOM 1094 C C . PHE A 1 150 ? 4.148 -10.258 -15.758 1 98.12 150 PHE A C 1
ATOM 1096 O O . PHE A 1 150 ? 5.07 -9.531 -16.125 1 98.12 150 PHE A O 1
ATOM 1103 N N . ASN A 1 151 ? 2.908 -10.188 -16.125 1 97.44 151 ASN A N 1
ATOM 1104 C CA . ASN A 1 151 ? 2.516 -9.016 -16.906 1 97.44 151 ASN A CA 1
ATOM 1105 C C . ASN A 1 151 ? 2.254 -7.812 -16 1 97.44 151 ASN A C 1
ATOM 1107 O O . ASN A 1 151 ? 1.434 -7.883 -15.086 1 97.44 151 ASN A O 1
ATOM 1111 N N . VAL A 1 152 ? 2.938 -6.742 -16.266 1 97.88 152 VAL A N 1
ATOM 1112 C CA . VAL A 1 152 ? 2.725 -5.57 -15.422 1 97.88 152 VAL A CA 1
ATOM 1113 C C . VAL A 1 152 ? 1.488 -4.809 -15.891 1 97.88 152 VAL A C 1
ATOM 1115 O O . VAL A 1 152 ? 1.389 -4.441 -17.062 1 97.88 152 VAL A O 1
ATOM 1118 N N . GLU A 1 153 ? 0.633 -4.641 -14.961 1 94.88 153 GLU A N 1
ATOM 1119 C CA . GLU A 1 153 ? -0.643 -3.998 -15.266 1 94.88 153 GLU A CA 1
ATOM 1120 C C . GLU A 1 153 ? -0.853 -2.752 -14.406 1 94.88 153 GLU A C 1
ATOM 1122 O O . GLU A 1 153 ? -0.285 -2.637 -13.32 1 94.88 153 GLU A O 1
ATOM 1127 N N . ASP A 1 154 ? -1.619 -1.812 -14.953 1 87.56 154 ASP A N 1
ATOM 1128 C CA . ASP A 1 154 ? -2.01 -0.664 -14.141 1 87.56 154 ASP A CA 1
ATOM 1129 C C . ASP A 1 154 ? -3.217 -0.995 -13.266 1 87.56 154 ASP A C 1
ATOM 1131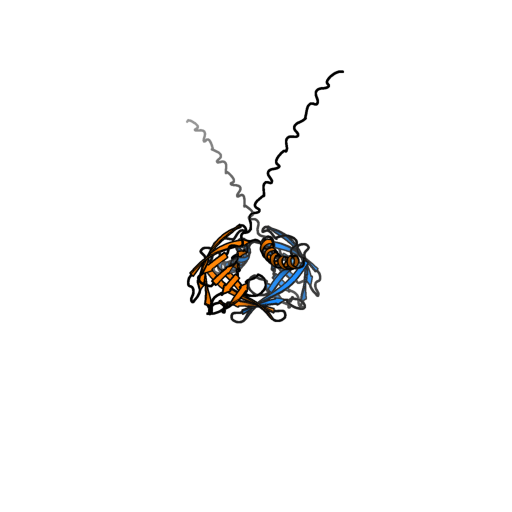 O O . ASP A 1 154 ? -3.705 -2.127 -13.281 1 87.56 154 ASP A O 1
ATOM 1135 N N . GLY A 1 155 ? -3.537 -0.05 -12.344 1 73.25 155 GLY A N 1
ATOM 1136 C CA . GLY A 1 155 ? -4.617 -0.288 -11.398 1 73.25 155 GLY A CA 1
ATOM 1137 C C . GLY A 1 155 ? -5.961 -0.501 -12.07 1 73.25 155 GLY A C 1
ATOM 1138 O O . GLY A 1 155 ? -6.859 -1.117 -11.492 1 73.25 155 GLY A O 1
ATOM 1139 N N . LYS A 1 156 ? -6.133 0.019 -13.211 1 64.5 156 LYS A N 1
ATOM 1140 C CA . LYS A 1 156 ? -7.395 -0.143 -13.93 1 64.5 156 LYS A CA 1
ATOM 1141 C C . LYS A 1 156 ? -7.574 -1.581 -14.406 1 64.5 156 LYS A C 1
ATOM 1143 O O . LYS A 1 156 ? -8.656 -2.154 -14.273 1 64.5 156 LYS A O 1
ATOM 1148 N N . ALA A 1 157 ? -6.547 -2.01 -14.953 1 53.75 157 ALA A N 1
ATOM 1149 C CA . ALA A 1 157 ? -6.574 -3.357 -15.516 1 53.75 157 ALA A CA 1
ATOM 1150 C C . ALA A 1 157 ? -6.707 -4.406 -14.414 1 53.75 157 ALA A C 1
ATOM 1152 O O . ALA A 1 157 ? -7.438 -5.387 -14.562 1 53.75 157 ALA A O 1
ATOM 1153 N N . ALA A 1 158 ? -6.098 -4.125 -13.336 1 54.25 158 ALA A N 1
ATOM 1154 C CA . ALA A 1 158 ? -6.16 -5.062 -12.219 1 54.25 158 ALA A CA 1
ATOM 1155 C C . ALA A 1 158 ? -7.582 -5.188 -11.68 1 54.25 158 ALA A C 1
ATOM 1157 O O . ALA A 1 158 ? -8.008 -6.277 -11.289 1 54.25 158 ALA A O 1
ATOM 1158 N N . ALA A 1 159 ? -8.273 -4.043 -11.727 1 51.84 159 ALA A N 1
ATOM 1159 C CA . ALA A 1 159 ? -9.664 -4.039 -11.281 1 51.84 159 ALA A CA 1
ATOM 1160 C C . ALA A 1 159 ? -10.562 -4.746 -12.281 1 51.84 159 ALA A C 1
ATOM 1162 O O . ALA A 1 159 ? -11.562 -5.367 -11.906 1 51.84 159 ALA A O 1
ATOM 1163 N N . ALA A 1 160 ? -10.281 -4.539 -13.547 1 45.78 160 ALA A N 1
ATOM 1164 C CA . ALA A 1 160 ? -11.102 -5.109 -14.617 1 45.78 160 ALA A CA 1
ATOM 1165 C C . ALA A 1 160 ? -11 -6.633 -14.625 1 45.78 160 ALA A C 1
ATOM 1167 O O . ALA A 1 160 ? -11.953 -7.32 -15.008 1 45.78 160 ALA A O 1
ATOM 1168 N N . GLY A 1 161 ? -9.812 -7.055 -14.453 1 44.09 161 GLY A N 1
ATOM 1169 C CA . GLY A 1 161 ? -9.734 -8.508 -14.414 1 44.09 161 GLY A CA 1
ATOM 1170 C C . GLY A 1 161 ? -10.719 -9.133 -13.438 1 44.09 161 GLY A C 1
ATOM 1171 O O . GLY A 1 161 ? -11.008 -10.328 -13.523 1 44.09 161 GLY A O 1
ATOM 1172 N N . LYS A 1 162 ? -11.148 -8.266 -12.469 1 44.41 162 LYS A N 1
ATOM 1173 C CA . LYS A 1 162 ? -12.172 -8.75 -11.547 1 44.41 162 LYS A CA 1
ATOM 1174 C C . LYS A 1 162 ? -13.531 -8.852 -12.234 1 44.41 162 LYS A C 1
ATOM 1176 O O . LYS A 1 162 ? -14.32 -9.758 -11.938 1 44.41 162 LYS A O 1
ATOM 1181 N N . ASP A 1 163 ? -13.875 -7.91 -13.07 1 38.88 163 ASP A N 1
ATOM 1182 C CA . ASP A 1 163 ? -15.172 -7.922 -13.727 1 38.88 163 ASP A CA 1
ATOM 1183 C C . ASP A 1 163 ? -15.273 -9.07 -14.734 1 38.88 163 ASP A C 1
ATOM 1185 O O . ASP A 1 163 ? -16.359 -9.352 -15.258 1 38.88 163 ASP A O 1
ATOM 1189 N N . GLY A 1 164 ? -14.258 -9.469 -15.203 1 35.69 164 GLY A N 1
ATOM 1190 C CA . GLY A 1 164 ? -14.414 -10.539 -16.172 1 35.69 164 GLY A CA 1
ATOM 1191 C C . GLY A 1 164 ? -15.031 -11.789 -15.586 1 35.69 164 GLY A C 1
ATOM 1192 O O . GLY A 1 164 ? -15.32 -12.742 -16.312 1 35.69 164 GLY A O 1
ATOM 1193 N N . MET A 1 165 ? -14.891 -11.922 -14.32 1 32.97 165 MET A N 1
ATOM 1194 C CA . MET A 1 165 ? -15.594 -13.086 -13.773 1 32.97 165 MET A CA 1
ATOM 1195 C C . MET A 1 165 ? -17.094 -12.805 -13.648 1 32.97 165 MET A C 1
ATOM 1197 O O . MET A 1 165 ? -17.875 -13.703 -13.32 1 32.97 165 MET A O 1
ATOM 1201 N N . LYS A 1 166 ? -17.438 -11.555 -13.578 1 37.47 166 LYS A N 1
ATOM 1202 C CA . LYS A 1 166 ? -18.875 -11.352 -13.43 1 37.47 166 LYS A CA 1
ATOM 1203 C C . LYS A 1 166 ? -19.609 -11.609 -14.742 1 37.47 166 LYS A C 1
ATOM 1205 O O . LYS A 1 166 ? -20.828 -11.773 -14.758 1 37.47 166 LYS A O 1
ATOM 1210 N N . ASP A 1 167 ? -18.922 -11.453 -15.758 1 34.25 167 ASP A N 1
ATOM 1211 C CA . ASP A 1 167 ? -19.672 -11.531 -17 1 34.25 167 ASP A CA 1
ATOM 1212 C C . ASP A 1 167 ? -19.922 -12.984 -17.406 1 34.25 167 ASP A C 1
ATOM 1214 O O . ASP A 1 167 ? -20.547 -13.242 -18.438 1 34.25 167 ASP A O 1
ATOM 1218 N N . MET A 1 168 ? -19.172 -13.914 -16.812 1 32.66 168 MET A N 1
ATOM 1219 C CA . MET A 1 168 ? -19.5 -15.242 -17.328 1 32.66 168 MET A CA 1
ATOM 1220 C C . MET A 1 168 ? -20.859 -15.695 -16.828 1 32.66 168 MET A C 1
ATOM 1222 O O . MET A 1 168 ? -21.359 -16.75 -17.234 1 32.66 168 MET A O 1
ATOM 1226 N N . LYS A 1 169 ? -21.328 -15.102 -15.734 1 36.72 169 LYS A N 1
ATOM 1227 C CA . LYS A 1 169 ? -22.547 -15.727 -15.242 1 36.72 169 LYS A CA 1
ATOM 1228 C C . LYS A 1 169 ? -23.75 -15.328 -16.094 1 36.72 169 LYS A C 1
ATOM 1230 O O . LYS A 1 169 ? -24.828 -15.922 -15.969 1 36.72 169 LYS A O 1
ATOM 1235 N N . GLU A 1 170 ? -23.641 -14.164 -16.703 1 34.06 170 GLU A N 1
ATOM 1236 C CA . GLU A 1 170 ? -24.922 -13.758 -17.266 1 34.06 170 GLU A CA 1
ATOM 1237 C C . GLU A 1 170 ? -25.25 -14.516 -18.547 1 34.06 170 GLU A C 1
ATOM 1239 O O . GLU A 1 170 ? -26.312 -14.352 -19.125 1 34.06 170 GLU A O 1
ATOM 1244 N N . HIS A 1 171 ? -24.188 -15.023 -19.141 1 36.44 171 HIS A N 1
ATOM 1245 C CA . HIS A 1 171 ? -24.625 -15.523 -20.438 1 36.44 171 HIS A CA 1
ATOM 1246 C C . HIS A 1 171 ? -25.359 -16.844 -20.312 1 36.44 171 HIS A C 1
ATOM 1248 O O . HIS A 1 171 ? -25.734 -17.469 -21.312 1 36.44 171 HIS A O 1
ATOM 1254 N N . MET A 1 172 ? -25.266 -17.516 -19.094 1 31.48 172 MET A N 1
ATOM 1255 C CA . MET A 1 172 ? -25.906 -18.828 -19.188 1 31.48 172 MET A CA 1
ATOM 1256 C C . MET A 1 172 ? -27.422 -18.672 -19.203 1 31.48 172 MET A C 1
ATOM 1258 O O . MET A 1 172 ? -28.156 -19.672 -19.25 1 31.48 172 MET A O 1
ATOM 1262 N N . HIS A 1 173 ? -27.953 -17.469 -18.75 1 30.14 173 HIS A N 1
ATOM 1263 C CA . HIS A 1 173 ? -29.406 -17.594 -18.609 1 30.14 173 HIS A CA 1
ATOM 1264 C C . HIS A 1 173 ? -30.109 -17.453 -19.969 1 30.14 173 HIS A C 1
ATOM 1266 O O . HIS A 1 173 ? -31.328 -17.5 -20.047 1 30.14 173 HIS A O 1
ATOM 1272 N N . HIS A 1 174 ? -29.484 -17.203 -21.062 1 25.58 174 HIS A N 1
ATOM 1273 C CA . HIS A 1 174 ? -30.469 -17.328 -22.125 1 25.58 174 HIS A CA 1
ATOM 1274 C C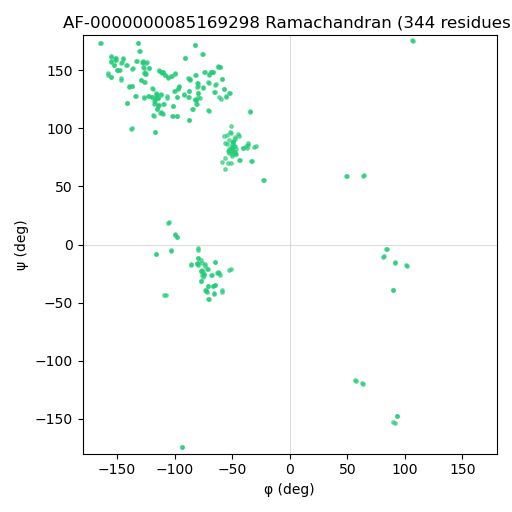 . HIS A 1 174 ? -30.688 -18.781 -22.516 1 25.58 174 HIS A C 1
ATOM 1276 O O . HIS A 1 174 ? -29.75 -19.578 -22.547 1 25.58 174 HIS A O 1
ATOM 1282 N N . MET B 1 1 ? 69.375 54.031 -27.266 1 24.97 1 MET B N 1
ATOM 1283 C CA . MET B 1 1 ? 68.562 53.938 -26.031 1 24.97 1 MET B CA 1
ATOM 1284 C C . MET B 1 1 ? 67.062 53.812 -26.344 1 24.97 1 MET B C 1
ATOM 1286 O O . MET B 1 1 ? 66.438 54.844 -26.531 1 24.97 1 MET B O 1
ATOM 1290 N N . LYS B 1 2 ? 66.75 52.812 -27.359 1 28.83 2 LYS B N 1
ATOM 1291 C CA . LYS B 1 2 ? 65.5 52.469 -27.984 1 28.83 2 LYS B CA 1
ATOM 1292 C C . LYS B 1 2 ? 64.438 52.125 -26.953 1 28.83 2 LYS B C 1
ATOM 1294 O O . LYS B 1 2 ? 64.625 51.281 -26.078 1 28.83 2 LYS B O 1
ATOM 1299 N N . LEU B 1 3 ? 63.594 53.125 -26.547 1 32.44 3 LEU B N 1
ATOM 1300 C CA . LEU B 1 3 ? 62.469 53.219 -25.625 1 32.44 3 LEU B CA 1
ATOM 1301 C C . LEU B 1 3 ? 61.375 52.219 -25.969 1 32.44 3 LEU B C 1
ATOM 1303 O O . LEU B 1 3 ? 60.75 52.344 -27.016 1 32.44 3 LEU B O 1
ATOM 1307 N N . HIS B 1 4 ? 61.656 50.875 -25.859 1 35.75 4 HIS B N 1
ATOM 1308 C CA . HIS B 1 4 ? 60.719 49.781 -26.031 1 35.75 4 HIS B CA 1
ATOM 1309 C C . HIS B 1 4 ? 59.469 50 -25.172 1 35.75 4 HIS B C 1
ATOM 1311 O O . HIS B 1 4 ? 59.562 50.344 -24 1 35.75 4 HIS B O 1
ATOM 1317 N N . HIS B 1 5 ? 58.406 50.562 -25.734 1 31.64 5 HIS B N 1
ATOM 1318 C CA . HIS B 1 5 ? 57 50.781 -25.375 1 31.64 5 HIS B CA 1
ATOM 1319 C C . HIS B 1 5 ? 56.375 49.531 -24.781 1 31.64 5 HIS B C 1
ATOM 1321 O O . HIS B 1 5 ? 56.469 48.469 -25.359 1 31.64 5 HIS B O 1
ATOM 1327 N N . PHE B 1 6 ? 56.344 49.375 -23.391 1 31.11 6 PHE B N 1
ATOM 1328 C CA . PHE B 1 6 ? 55.781 48.406 -22.453 1 31.11 6 PHE B CA 1
ATOM 1329 C C . PHE B 1 6 ? 54.25 48.312 -22.625 1 31.11 6 PHE B C 1
ATOM 1331 O O . PHE B 1 6 ? 53.531 49.281 -22.328 1 31.11 6 PHE B O 1
ATOM 1338 N N . PHE B 1 7 ? 53.688 47.719 -23.734 1 33.31 7 PHE B N 1
ATOM 1339 C CA . PHE B 1 7 ? 52.281 47.5 -23.953 1 33.31 7 PHE B CA 1
ATOM 1340 C C . PHE B 1 7 ? 51.656 46.719 -22.797 1 33.31 7 PHE B C 1
ATOM 1342 O O . PHE B 1 7 ? 52.125 45.625 -22.453 1 33.31 7 PHE B O 1
ATOM 1349 N N . GLN B 1 8 ? 51.219 47.438 -21.719 1 32.91 8 GLN B N 1
ATOM 1350 C CA . GLN B 1 8 ? 50.438 47 -20.578 1 32.91 8 GLN B CA 1
ATOM 1351 C C . GLN B 1 8 ? 49.156 46.281 -21.016 1 32.91 8 GLN B C 1
ATOM 1353 O O . GLN B 1 8 ? 48.344 46.844 -21.75 1 32.91 8 GLN B O 1
ATOM 1358 N N . ARG B 1 9 ? 49.219 44.969 -21.406 1 33.41 9 ARG B N 1
ATOM 1359 C CA . ARG B 1 9 ? 48.094 44.094 -21.672 1 33.41 9 ARG B CA 1
ATOM 1360 C C . ARG B 1 9 ? 47.125 44.125 -20.5 1 33.41 9 ARG B C 1
ATOM 1362 O O . ARG B 1 9 ? 47.5 43.906 -19.344 1 33.41 9 ARG B O 1
ATOM 1369 N N . ALA B 1 10 ? 46.062 44.906 -20.516 1 31.53 10 ALA B N 1
ATOM 1370 C CA . ALA B 1 10 ? 44.844 44.969 -19.688 1 31.53 10 ALA B CA 1
ATOM 1371 C C . ALA B 1 10 ? 44.156 43.625 -19.625 1 31.53 10 ALA B C 1
ATOM 1373 O O . ALA B 1 10 ? 43.75 43.094 -20.656 1 31.53 10 ALA B O 1
ATOM 1374 N N . ALA B 1 11 ? 44.625 42.688 -18.812 1 34.03 11 ALA B N 1
ATOM 1375 C CA . ALA B 1 11 ? 43.969 41.406 -18.5 1 34.03 11 ALA B CA 1
ATOM 1376 C C . ALA B 1 11 ? 42.531 41.656 -18.078 1 34.03 11 ALA B C 1
ATOM 1378 O O . ALA B 1 11 ? 42.25 42.406 -17.141 1 34.03 11 ALA B O 1
ATOM 1379 N N . GLY B 1 12 ? 41.625 41.781 -19.062 1 31.55 12 GLY B N 1
ATOM 1380 C CA . GLY B 1 12 ? 40.188 41.812 -18.844 1 31.55 12 GLY B CA 1
ATOM 1381 C C . GLY B 1 12 ? 39.688 40.781 -17.875 1 31.55 12 GLY B C 1
ATOM 1382 O O . GLY B 1 12 ? 39.969 39.594 -18.047 1 31.55 12 GLY B O 1
ATOM 1383 N N . ALA B 1 13 ? 39.531 41.062 -16.562 1 37.31 13 ALA B N 1
ATOM 1384 C CA . ALA B 1 13 ? 38.875 40.312 -15.5 1 37.31 13 ALA B CA 1
ATOM 1385 C C . ALA B 1 13 ? 37.469 39.875 -15.914 1 37.31 13 ALA B C 1
ATOM 1387 O O . ALA B 1 13 ? 36.594 40.719 -16.141 1 37.31 13 ALA B O 1
ATOM 1388 N N . ALA B 1 14 ? 37.344 38.812 -16.781 1 35.97 14 ALA B N 1
ATOM 1389 C CA . ALA B 1 14 ? 36.062 38.188 -17.016 1 35.97 14 ALA B CA 1
ATOM 1390 C C . ALA B 1 14 ? 35.344 37.844 -15.711 1 35.97 14 ALA B C 1
ATOM 1392 O O . ALA B 1 14 ? 35.875 37.125 -14.875 1 35.97 14 ALA B O 1
ATOM 1393 N N . LEU B 1 15 ? 34.562 38.781 -15.164 1 37.44 15 LEU B N 1
ATOM 1394 C CA . LEU B 1 15 ? 33.625 38.531 -14.078 1 37.44 15 LEU B CA 1
ATOM 1395 C C . LEU B 1 15 ? 32.75 37.344 -14.383 1 37.44 15 LEU B C 1
ATOM 1397 O O . LEU B 1 15 ? 31.969 37.375 -15.336 1 37.44 15 LEU B O 1
ATOM 1401 N N . ALA B 1 16 ? 33.219 36.125 -14.141 1 39.03 16 ALA B N 1
ATOM 1402 C CA . ALA B 1 16 ? 32.375 34.906 -14.156 1 39.03 16 ALA B CA 1
ATOM 1403 C C . ALA B 1 16 ? 31.109 35.125 -13.32 1 39.03 16 ALA B C 1
ATOM 1405 O O . ALA B 1 16 ? 31.203 35.344 -12.102 1 39.03 16 ALA B O 1
ATOM 1406 N N . THR B 1 17 ? 30.047 35.719 -13.875 1 39.84 17 THR B N 1
ATOM 1407 C CA . THR B 1 17 ? 28.734 35.719 -13.258 1 39.84 17 THR B CA 1
ATOM 1408 C C . THR B 1 17 ? 28.344 34.312 -12.828 1 39.84 17 THR B C 1
ATOM 1410 O O . THR B 1 17 ? 28.344 33.375 -13.641 1 39.84 17 THR B O 1
ATOM 1413 N N . ALA B 1 18 ? 28.656 33.875 -11.656 1 38.97 18 ALA B N 1
ATOM 1414 C CA . ALA B 1 18 ? 28.141 32.688 -11.008 1 38.97 18 ALA B CA 1
ATOM 1415 C C . ALA B 1 18 ? 26.625 32.594 -11.125 1 38.97 18 ALA B C 1
ATOM 1417 O O . ALA B 1 18 ? 25.906 33.406 -10.531 1 38.97 18 ALA B O 1
ATOM 1418 N N . LEU B 1 19 ? 26.062 32.188 -12.234 1 39.34 19 LEU B N 1
ATOM 1419 C CA . LEU B 1 19 ? 24.672 31.781 -12.289 1 39.34 19 LEU B CA 1
ATOM 1420 C C . LEU B 1 19 ? 24.344 30.828 -11.156 1 39.34 19 LEU B C 1
ATOM 1422 O O . LEU B 1 19 ? 24.828 29.703 -11.125 1 39.34 19 LEU B O 1
ATOM 1426 N N . LEU B 1 20 ? 24.125 31.312 -9.969 1 36.94 20 LEU B N 1
ATOM 1427 C CA . LEU B 1 20 ? 23.516 30.484 -8.93 1 36.94 20 LEU B CA 1
ATOM 1428 C C . LEU B 1 20 ? 22.281 29.766 -9.461 1 36.94 20 LEU B C 1
ATOM 1430 O O . LEU B 1 20 ? 21.281 30.422 -9.781 1 36.94 20 LEU B O 1
ATOM 1434 N N . ALA B 1 21 ? 22.4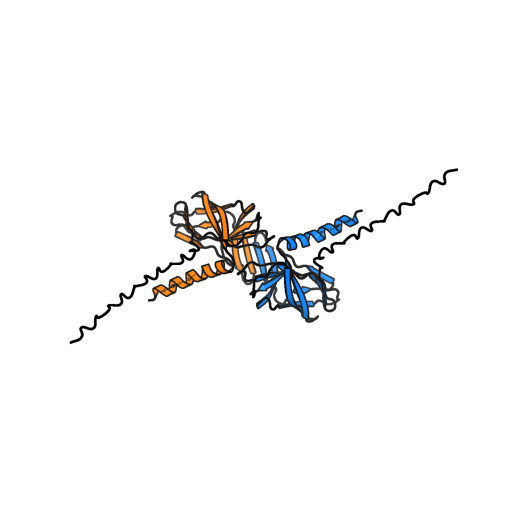06 28.75 -10.148 1 38.06 21 ALA B N 1
ATOM 1435 C CA . ALA B 1 21 ? 21.281 27.844 -10.406 1 38.06 21 ALA B CA 1
ATOM 1436 C C . ALA B 1 21 ? 20.438 27.656 -9.156 1 38.06 21 ALA B C 1
ATOM 1438 O O . ALA B 1 21 ? 20.906 27.094 -8.164 1 38.06 21 ALA B O 1
ATOM 1439 N N . ALA B 1 22 ? 19.5 28.531 -8.82 1 37.44 22 ALA B N 1
ATOM 1440 C CA . ALA B 1 22 ? 18.469 28.266 -7.824 1 37.44 22 ALA B CA 1
ATOM 1441 C C . ALA B 1 22 ? 17.875 26.859 -7.996 1 37.44 22 ALA B C 1
ATOM 1443 O O . ALA B 1 22 ? 17.188 26.578 -8.977 1 37.44 22 ALA B O 1
ATOM 1444 N N . ALA B 1 23 ? 18.562 25.859 -7.668 1 41.06 23 ALA B N 1
ATOM 1445 C CA . ALA B 1 23 ? 17.875 24.578 -7.527 1 41.06 23 ALA B CA 1
ATOM 1446 C C . ALA B 1 23 ? 16.453 24.781 -6.988 1 41.06 23 ALA B C 1
ATOM 1448 O O . ALA B 1 23 ? 16.219 25.641 -6.133 1 41.06 23 ALA B O 1
ATOM 1449 N N . PRO B 1 24 ? 15.484 24.484 -7.723 1 40.72 24 PRO B N 1
ATOM 1450 C CA . PRO B 1 24 ? 14.164 24.516 -7.086 1 40.72 24 PRO B CA 1
ATOM 1451 C C . PRO B 1 24 ? 14.18 24 -5.652 1 40.72 24 PRO B C 1
ATOM 1453 O O . PRO B 1 24 ? 14.617 22.875 -5.41 1 40.72 24 PRO B O 1
ATOM 1456 N N . LEU B 1 25 ? 14.492 24.75 -4.613 1 38.12 25 LEU B N 1
ATOM 1457 C CA . LEU B 1 25 ? 14.211 24.391 -3.227 1 38.12 25 LEU B CA 1
ATOM 1458 C C . LEU B 1 25 ? 12.914 23.594 -3.121 1 38.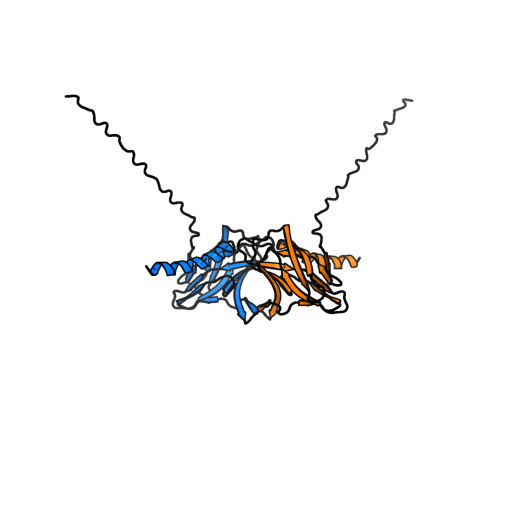12 25 LEU B C 1
ATOM 1460 O O . LEU B 1 25 ? 11.852 24.094 -3.51 1 38.12 25 LEU B O 1
ATOM 1464 N N . SER B 1 26 ? 12.828 22.375 -3.541 1 45.34 26 SER B N 1
ATOM 1465 C CA . SER B 1 26 ? 11.664 21.703 -2.967 1 45.34 26 SER B CA 1
ATOM 1466 C C . SER B 1 26 ? 11.227 22.375 -1.671 1 45.34 26 SER B C 1
ATOM 1468 O O . SER B 1 26 ? 11.875 22.234 -0.635 1 45.34 26 SER B O 1
ATOM 1470 N N . GLN B 1 27 ? 10.953 23.688 -1.678 1 47.62 27 GLN B N 1
ATOM 1471 C CA . GLN B 1 27 ? 10.578 24.578 -0.587 1 47.62 27 GLN B CA 1
ATOM 1472 C C . GLN B 1 27 ? 9.68 23.875 0.422 1 47.62 27 GLN B C 1
ATOM 1474 O O . GLN B 1 27 ? 8.648 23.297 0.052 1 47.62 27 GLN B O 1
ATOM 1479 N N . ALA B 1 28 ? 10.297 23.188 1.365 1 61.47 28 ALA B N 1
ATOM 1480 C CA . ALA B 1 28 ? 9.547 22.891 2.584 1 61.47 28 ALA B CA 1
ATOM 1481 C C . ALA B 1 28 ? 8.508 23.953 2.879 1 61.47 28 ALA B C 1
ATOM 1483 O O . ALA B 1 28 ? 8.859 25.109 3.166 1 61.47 28 ALA B O 1
ATOM 1484 N N . HIS B 1 29 ? 7.312 23.844 2.287 1 83 29 HIS B N 1
ATOM 1485 C CA . HIS B 1 29 ? 6.258 24.812 2.562 1 83 29 HIS B CA 1
ATOM 1486 C C . HIS B 1 29 ? 5.559 24.5 3.883 1 83 29 HIS B C 1
ATOM 1488 O O . HIS B 1 29 ? 5.266 23.344 4.18 1 83 29 HIS B O 1
ATOM 1494 N N . GLU B 1 30 ? 5.543 25.578 4.699 1 93.25 30 GLU B N 1
ATOM 1495 C CA . GLU B 1 30 ? 4.945 25.547 6.031 1 93.25 30 GLU B CA 1
ATOM 1496 C C . GLU B 1 30 ? 3.67 26.391 6.078 1 93.25 30 GLU B C 1
ATOM 1498 O O . GLU B 1 30 ? 3.551 27.391 5.367 1 93.25 30 GLU B O 1
ATOM 1503 N N . TYR B 1 31 ? 2.783 25.906 6.926 1 97.75 31 TYR B N 1
ATOM 1504 C CA . TYR B 1 31 ? 1.532 26.609 7.176 1 97.75 31 TYR B CA 1
ATOM 1505 C C . TYR B 1 31 ? 1.324 26.828 8.672 1 97.75 31 TYR B C 1
ATOM 1507 O O . TYR B 1 31 ? 1.878 26.109 9.5 1 97.75 31 TYR B O 1
ATOM 1515 N N . LYS B 1 32 ? 0.577 27.906 8.891 1 97.75 32 LYS B N 1
ATOM 1516 C CA . LYS B 1 32 ? 0.235 28.203 10.273 1 97.75 32 LYS B CA 1
ATOM 1517 C C . LYS B 1 32 ? -1.273 28.359 10.445 1 97.75 32 LYS B C 1
ATOM 1519 O O . LYS B 1 32 ? -1.945 28.938 9.594 1 97.75 32 LYS B O 1
ATOM 1524 N N . LEU B 1 33 ? -1.746 27.828 11.539 1 98.06 33 LEU B N 1
ATOM 1525 C CA . LEU B 1 33 ? -3.119 28 12 1 98.06 33 LEU B CA 1
ATOM 1526 C C . LEU B 1 33 ? -3.162 28.234 13.508 1 98.06 33 LEU B C 1
ATOM 1528 O O . LEU B 1 33 ? -3.086 27.297 14.297 1 98.06 33 LEU B O 1
ATOM 1532 N N . GLY B 1 34 ? -3.283 29.5 13.898 1 97.56 34 GLY B N 1
ATOM 1533 C CA . GLY B 1 34 ? -3.08 29.812 15.305 1 97.56 34 GLY B CA 1
ATOM 1534 C C . GLY B 1 34 ? -1.72 29.391 15.82 1 97.56 34 GLY B C 1
ATOM 1535 O O . GLY B 1 34 ? -0.689 29.781 15.273 1 97.56 34 GLY B O 1
ATOM 1536 N N . GLN B 1 35 ? -1.769 28.438 16.812 1 98.06 35 GLN B N 1
ATOM 1537 C CA . GLN B 1 35 ? -0.525 27.984 17.422 1 98.06 35 GLN B CA 1
ATOM 1538 C C . GLN B 1 35 ? -0.07 26.656 16.828 1 98.06 35 GLN B C 1
ATOM 1540 O O . GLN B 1 35 ? 0.873 26.047 17.312 1 98.06 35 GLN B O 1
ATOM 1545 N N . LEU B 1 36 ? -0.742 26.234 15.766 1 98.81 36 LEU B N 1
ATOM 1546 C CA . LEU B 1 36 ? -0.346 25.031 15.062 1 98.81 36 LEU B CA 1
ATOM 1547 C C . LEU B 1 36 ? 0.535 25.359 13.859 1 98.81 36 LEU B C 1
ATOM 1549 O O . LEU B 1 36 ? 0.261 26.312 13.133 1 98.81 36 LEU B O 1
ATOM 1553 N N . GLU B 1 37 ? 1.603 24.547 13.742 1 98.69 37 GLU B N 1
ATOM 1554 C CA . GLU B 1 37 ? 2.445 24.625 12.555 1 98.69 37 GLU B CA 1
ATOM 1555 C C . GLU B 1 37 ? 2.367 23.328 11.742 1 98.69 37 GLU B C 1
ATOM 1557 O O . GLU B 1 37 ? 2.549 22.234 12.289 1 98.69 37 GLU B O 1
ATOM 1562 N N . ILE B 1 38 ? 2.051 23.531 10.5 1 98.75 38 ILE B N 1
ATOM 1563 C CA . ILE B 1 38 ? 1.952 22.422 9.562 1 98.75 38 ILE B CA 1
ATOM 1564 C C . ILE B 1 38 ? 3.146 22.422 8.617 1 98.75 38 ILE B C 1
ATOM 1566 O O . ILE B 1 38 ? 3.396 23.422 7.938 1 98.75 38 ILE B O 1
ATOM 1570 N N . GLY B 1 39 ? 3.832 21.25 8.57 1 98.06 39 GLY B N 1
ATOM 1571 C CA . GLY B 1 39 ? 5.066 21.219 7.801 1 98.06 39 GLY B CA 1
ATOM 1572 C C . GLY B 1 39 ? 5.027 20.234 6.645 1 98.06 39 GLY B C 1
ATOM 1573 O O . GLY B 1 39 ? 4.527 19.125 6.789 1 98.06 39 GLY B O 1
ATOM 1574 N N . HIS B 1 40 ? 5.457 20.641 5.531 1 96 40 HIS B N 1
ATOM 1575 C CA . HIS B 1 40 ? 5.824 19.891 4.336 1 96 40 HIS B CA 1
ATOM 1576 C C . HIS B 1 40 ? 4.723 18.906 3.945 1 96 40 HIS B C 1
ATOM 1578 O O . HIS B 1 40 ? 4.973 17.703 3.828 1 96 40 HIS B O 1
ATOM 1584 N N . PRO B 1 41 ? 3.525 19.359 3.678 1 98.19 41 PRO B N 1
ATOM 1585 C CA . PRO B 1 41 ? 2.539 18.453 3.107 1 98.19 41 PRO B CA 1
ATOM 1586 C C . PRO B 1 41 ? 2.979 17.859 1.765 1 98.19 41 PRO B C 1
ATOM 1588 O O . PRO B 1 41 ? 3.303 18.609 0.841 1 98.19 41 PRO B O 1
ATOM 1591 N N . TYR B 1 42 ? 2.963 16.516 1.688 1 97.25 42 TYR B N 1
ATOM 1592 C CA . TYR B 1 42 ? 3.262 15.875 0.416 1 97.25 42 TYR B CA 1
ATOM 1593 C C . TYR B 1 42 ? 2.449 14.594 0.249 1 97.25 42 TYR B C 1
ATOM 1595 O O . TYR B 1 42 ? 1.982 14.016 1.233 1 97.25 42 TYR B O 1
ATOM 1603 N N . ALA B 1 43 ? 2.279 14.219 -1.005 1 97.69 43 ALA B N 1
ATOM 1604 C CA . ALA B 1 43 ? 1.612 12.977 -1.369 1 97.69 43 ALA B CA 1
ATOM 1605 C C . ALA B 1 43 ? 2.469 12.156 -2.328 1 97.69 43 ALA B C 1
ATOM 1607 O O . ALA B 1 43 ? 3.326 12.703 -3.029 1 97.69 43 ALA B O 1
ATOM 1608 N N . ARG B 1 44 ? 2.168 10.938 -2.285 1 96.25 44 ARG B N 1
ATOM 1609 C CA . ARG B 1 44 ? 2.916 10.062 -3.184 1 96.25 44 ARG B CA 1
ATOM 1610 C C . ARG B 1 44 ? 2.248 9.984 -4.551 1 96.25 44 ARG B C 1
ATOM 1612 O O . ARG B 1 44 ? 1.02 9.945 -4.648 1 96.25 44 ARG B O 1
ATOM 1619 N N . ALA B 1 45 ? 3.102 9.938 -5.508 1 96.12 45 ALA B N 1
ATOM 1620 C CA . ALA B 1 45 ? 2.604 9.695 -6.859 1 96.12 45 ALA B CA 1
ATOM 1621 C C . ALA B 1 45 ? 1.887 8.352 -6.941 1 96.12 45 ALA B C 1
ATOM 1623 O O . ALA B 1 45 ? 2.168 7.438 -6.16 1 96.12 45 ALA B O 1
ATOM 1624 N N . THR B 1 46 ? 0.935 8.297 -7.898 1 94.94 46 THR B N 1
ATOM 1625 C CA . THR B 1 46 ? 0.182 7.066 -8.094 1 94.94 46 THR B CA 1
ATOM 1626 C C . THR B 1 46 ? 0.224 6.637 -9.562 1 94.94 46 THR B C 1
ATOM 1628 O O . THR B 1 46 ? 0.567 7.43 -10.438 1 94.94 46 THR B O 1
ATOM 1631 N N . VAL B 1 47 ? -0.007 5.406 -9.766 1 92.38 47 VAL B N 1
ATOM 1632 C CA . VAL B 1 47 ? -0.148 4.883 -11.117 1 92.38 47 VAL B CA 1
ATOM 1633 C C . VAL B 1 47 ? -1.615 4.922 -11.539 1 92.38 47 VAL B C 1
ATOM 1635 O O . VAL B 1 47 ? -2.51 4.973 -10.688 1 92.38 47 VAL B O 1
ATOM 1638 N N . PRO B 1 48 ? -1.86 4.855 -12.875 1 91.62 48 PRO B N 1
ATOM 1639 C CA . PRO B 1 48 ? -3.256 4.812 -13.312 1 91.62 48 PRO B CA 1
ATOM 1640 C C . PRO B 1 48 ? -4.035 3.648 -12.703 1 91.62 48 PRO B C 1
ATOM 1642 O O . PRO B 1 48 ? -3.518 2.531 -12.625 1 91.62 48 PRO B O 1
ATOM 1645 N N . GLY B 1 49 ? -5.234 4.031 -12.227 1 90.38 49 GLY B N 1
ATOM 1646 C CA . GLY B 1 49 ? -6.102 2.994 -11.695 1 90.38 49 GLY B CA 1
ATOM 1647 C C . GLY B 1 49 ? -5.93 2.779 -10.203 1 90.38 49 GLY B C 1
ATOM 1648 O O . GLY B 1 49 ? -6.727 2.078 -9.57 1 90.38 49 GLY B O 1
ATOM 1649 N N . GLN B 1 50 ? -4.914 3.254 -9.656 1 93.06 50 GLN B N 1
ATOM 1650 C CA . GLN B 1 50 ? -4.75 3.184 -8.203 1 93.06 50 GLN B CA 1
ATOM 1651 C C . GLN B 1 50 ? -5.812 4.012 -7.492 1 93.06 50 GLN B C 1
ATOM 1653 O O . GLN B 1 50 ? -5.973 5.203 -7.77 1 93.06 50 GLN B O 1
ATOM 1658 N N . PRO B 1 51 ? -6.426 3.414 -6.527 1 92.5 51 PRO B N 1
ATOM 1659 C CA . PRO B 1 51 ? -7.621 4.074 -5.992 1 92.5 51 PRO B CA 1
ATOM 1660 C C . PRO B 1 51 ? -7.297 5.109 -4.922 1 92.5 51 PRO B C 1
ATOM 1662 O O . PRO B 1 51 ? -8.133 5.965 -4.609 1 92.5 51 PRO B O 1
ATOM 1665 N N . ALA B 1 52 ? -6.066 5.043 -4.332 1 96.06 52 ALA B N 1
ATOM 1666 C CA . ALA B 1 52 ? -5.758 5.914 -3.201 1 96.06 52 ALA B CA 1
ATOM 1667 C C . ALA B 1 52 ? -4.297 6.355 -3.23 1 96.06 52 ALA B C 1
ATOM 1669 O O . ALA B 1 52 ? -3.465 5.727 -3.889 1 96.06 52 ALA B O 1
ATOM 1670 N N . ALA B 1 53 ? -4.07 7.395 -2.543 1 97 53 ALA B N 1
ATOM 1671 C CA . ALA B 1 53 ? -2.713 7.898 -2.357 1 97 53 ALA B CA 1
ATOM 1672 C C . ALA B 1 53 ? -2.414 8.133 -0.88 1 97 53 ALA B C 1
ATOM 1674 O O . ALA B 1 53 ? -3.273 8.609 -0.134 1 97 53 ALA B O 1
ATOM 1675 N N . GLY B 1 54 ? -1.158 7.793 -0.548 1 97.06 54 GLY B N 1
ATOM 1676 C CA . GLY B 1 54 ? -0.674 8.219 0.756 1 97.06 54 GLY B CA 1
ATOM 1677 C C . GLY B 1 54 ? -0.222 9.664 0.782 1 97.06 54 GLY B C 1
ATOM 1678 O O . GLY B 1 54 ? 0.406 10.141 -0.166 1 97.06 54 GLY B O 1
ATOM 1679 N N . ALA B 1 55 ? -0.556 10.328 1.821 1 98.31 55 ALA B N 1
ATOM 1680 C CA . ALA B 1 55 ? -0.122 11.703 2.041 1 98.31 55 ALA B CA 1
ATOM 1681 C C . ALA B 1 55 ? 0.412 11.891 3.457 1 98.31 55 ALA B C 1
ATOM 1683 O O . ALA B 1 55 ? 0.09 11.117 4.359 1 98.31 55 ALA B O 1
ATOM 1684 N N . TYR B 1 56 ? 1.233 12.961 3.555 1 97.81 56 TYR B N 1
ATOM 1685 C CA . TYR B 1 56 ? 2.01 13.125 4.777 1 97.81 56 TYR B CA 1
ATOM 1686 C C . TYR B 1 56 ? 2.271 14.602 5.066 1 97.81 56 TYR B C 1
ATOM 1688 O O . TYR B 1 56 ? 2.365 15.414 4.145 1 97.81 56 TYR B O 1
ATOM 1696 N N . LEU B 1 57 ? 2.391 14.891 6.312 1 98.25 57 LEU B N 1
ATOM 1697 C CA . LEU B 1 57 ? 2.775 16.203 6.816 1 98.25 57 LEU B CA 1
ATOM 1698 C C . LEU B 1 57 ? 3.197 16.125 8.281 1 98.25 57 LEU B C 1
ATOM 1700 O O . LEU B 1 57 ? 3.115 15.055 8.898 1 98.25 57 LEU B O 1
ATOM 1704 N N . SER B 1 58 ? 3.697 17.25 8.781 1 98.62 58 SER B N 1
ATOM 1705 C CA . SER B 1 58 ? 3.908 17.344 10.227 1 98.62 58 SER B CA 1
ATOM 1706 C C . SER B 1 58 ? 2.973 18.375 10.852 1 98.62 58 SER B C 1
ATOM 1708 O O . SER B 1 58 ? 2.547 19.328 10.188 1 98.62 58 SER B O 1
ATOM 1710 N N . ILE B 1 59 ? 2.621 18.125 12.078 1 98.81 59 ILE B N 1
ATOM 1711 C CA . ILE B 1 59 ? 1.86 19.078 12.883 1 98.81 59 ILE B CA 1
ATOM 1712 C C . ILE B 1 59 ? 2.588 19.328 14.203 1 98.81 59 ILE B C 1
ATOM 1714 O O . ILE B 1 59 ? 2.938 18.391 14.914 1 98.81 59 ILE B O 1
ATOM 1718 N N . GLU B 1 60 ? 2.783 20.531 14.422 1 98.81 60 GLU B N 1
ATOM 1719 C CA . GLU B 1 60 ? 3.346 20.938 15.703 1 98.81 60 GLU B CA 1
ATOM 1720 C C . GLU B 1 60 ? 2.4 21.875 16.453 1 98.81 60 GLU B C 1
ATOM 1722 O O . GLU B 1 60 ? 1.922 22.859 15.883 1 98.81 60 GLU B O 1
ATOM 1727 N N . ASN B 1 61 ? 2.131 21.469 17.703 1 98.88 61 ASN B N 1
ATOM 1728 C CA . ASN B 1 61 ? 1.305 22.312 18.562 1 98.88 61 ASN B CA 1
ATOM 1729 C C . ASN B 1 61 ? 2.156 23.156 19.5 1 98.88 61 ASN B C 1
ATOM 1731 O O . ASN B 1 61 ? 2.686 22.641 20.5 1 98.88 61 ASN B O 1
ATOM 1735 N N . LYS B 1 62 ? 2.189 24.422 19.281 1 98.38 62 LYS B N 1
ATOM 1736 C CA . LYS B 1 62 ? 3.008 25.328 20.094 1 98.38 62 LYS B CA 1
ATOM 1737 C C . LYS B 1 62 ? 2.176 26 21.172 1 98.38 62 LYS B C 1
ATOM 1739 O O . LYS B 1 62 ? 2.654 26.906 21.859 1 98.38 62 LYS B O 1
ATOM 1744 N N . GLY B 1 63 ? 0.963 25.578 21.281 1 98.12 63 GLY B N 1
ATOM 1745 C CA . GLY B 1 63 ? 0.044 26.172 22.234 1 98.12 63 GLY B CA 1
ATOM 1746 C C . GLY B 1 63 ? 0.006 25.453 23.562 1 98.12 63 GLY B C 1
ATOM 1747 O O . GLY B 1 63 ? 0.796 24.531 23.797 1 98.12 63 GLY B O 1
ATOM 1748 N N . ALA B 1 64 ? -0.898 25.875 24.422 1 98 64 ALA B N 1
ATOM 1749 C CA . ALA B 1 64 ? -0.998 25.375 25.781 1 98 64 ALA B CA 1
ATOM 1750 C C . ALA B 1 64 ? -2.164 24.391 25.922 1 98 64 ALA B C 1
ATOM 1752 O O . ALA B 1 64 ? -2.352 23.797 26.984 1 98 64 ALA B O 1
ATOM 1753 N N . THR B 1 65 ? -2.932 24.266 24.844 1 98.31 65 THR B N 1
ATOM 1754 C CA . THR B 1 65 ? -4.07 23.344 24.859 1 98.31 65 THR B CA 1
ATOM 1755 C C . THR B 1 65 ? -3.992 22.375 23.688 1 98.31 65 THR B C 1
ATOM 1757 O O . THR B 1 65 ? -3.508 22.719 22.609 1 98.31 65 THR B O 1
ATOM 1760 N N . ALA B 1 66 ? -4.496 21.203 23.938 1 98.75 66 ALA B N 1
ATOM 1761 C CA . ALA B 1 66 ? -4.531 20.188 22.891 1 98.75 66 ALA B CA 1
ATOM 1762 C C . ALA B 1 66 ? -5.512 20.578 21.781 1 98.75 66 ALA B C 1
ATOM 1764 O O . ALA B 1 66 ? -6.496 21.281 22.031 1 98.75 66 ALA B O 1
ATOM 1765 N N . ASP B 1 67 ? -5.238 20.188 20.578 1 98.69 67 ASP B N 1
ATOM 1766 C CA . ASP B 1 67 ? -6.176 20.234 19.453 1 98.69 67 ASP B CA 1
ATOM 1767 C C . ASP B 1 67 ? -6.188 18.906 18.703 1 98.69 67 ASP B C 1
ATOM 1769 O O . ASP B 1 67 ? -5.477 17.969 19.078 1 98.69 67 ASP B O 1
ATOM 1773 N N . ARG B 1 68 ? -7.113 18.766 17.719 1 98.88 68 ARG B N 1
ATOM 1774 C CA . ARG B 1 68 ? -7.32 17.484 17.047 1 98.88 68 ARG B CA 1
ATOM 1775 C C . ARG B 1 68 ? -7.574 17.688 15.555 1 98.88 68 ARG B C 1
ATOM 1777 O O . ARG B 1 68 ? -8.438 18.469 15.164 1 98.88 68 ARG B O 1
ATOM 1784 N N . LEU B 1 69 ? -6.707 17.062 14.75 1 98.88 69 LEU B N 1
ATOM 1785 C CA . LEU B 1 69 ? -7.031 16.984 13.328 1 98.88 69 LEU B CA 1
ATOM 1786 C C . LEU B 1 69 ? -8.203 16.047 13.086 1 98.88 69 LEU B C 1
ATOM 1788 O O . LEU B 1 69 ? -8.07 14.836 13.234 1 98.88 69 LEU B O 1
ATOM 1792 N N . VAL B 1 70 ? -9.344 16.578 12.609 1 98.75 70 VAL B N 1
ATOM 1793 C CA . VAL B 1 70 ? -10.547 15.758 12.578 1 98.75 70 VAL B CA 1
ATOM 1794 C C . VAL B 1 70 ? -10.984 15.547 11.133 1 98.75 70 VAL B C 1
ATOM 1796 O O . VAL B 1 70 ? -11.898 14.758 10.867 1 98.75 70 VAL B O 1
ATOM 1799 N N . GLY B 1 71 ? -10.297 16.297 10.203 1 98.44 71 GLY B N 1
ATOM 1800 C CA . GLY B 1 71 ? -10.727 16.125 8.828 1 98.44 71 GLY B CA 1
ATOM 1801 C C . GLY B 1 71 ? -9.664 16.516 7.816 1 98.44 71 GLY B C 1
ATOM 1802 O O . GLY B 1 71 ? -8.875 17.438 8.062 1 98.44 71 GLY B O 1
ATOM 1803 N N . VAL B 1 72 ? -9.641 15.883 6.754 1 98.81 72 VAL B N 1
ATOM 1804 C CA . VAL B 1 72 ? -8.859 16.203 5.566 1 98.81 72 VAL B CA 1
ATOM 1805 C C . VAL B 1 72 ? -9.734 16.078 4.32 1 98.81 72 VAL B C 1
ATOM 1807 O O . VAL B 1 72 ? -10.43 15.07 4.148 1 98.81 72 VAL B O 1
ATOM 1810 N N . SER B 1 73 ? -9.75 17.109 3.512 1 98.81 73 SER B N 1
ATOM 1811 C CA . SER B 1 73 ? -10.516 17.047 2.27 1 98.81 73 SER B CA 1
ATOM 1812 C C . SER B 1 73 ? -9.727 17.641 1.106 1 98.81 73 SER B C 1
ATOM 1814 O O . SER B 1 73 ? -8.883 18.516 1.307 1 98.81 73 SER B O 1
ATOM 1816 N N . SER B 1 74 ? -9.969 17.188 -0.064 1 98.75 74 SER B N 1
ATOM 1817 C CA . SER B 1 74 ? -9.352 17.641 -1.302 1 98.75 74 SER B CA 1
ATOM 1818 C C . SER B 1 74 ? -10.242 17.359 -2.506 1 98.75 74 SER B C 1
ATOM 1820 O O . SER B 1 74 ? -10.898 16.328 -2.564 1 98.75 74 SER B O 1
ATOM 1822 N N . PRO B 1 75 ? -10.258 18.25 -3.514 1 98.44 75 PRO B N 1
ATOM 1823 C CA . PRO B 1 75 ? -10.992 17.938 -4.742 1 98.44 75 PRO B CA 1
ATOM 1824 C C . PRO B 1 75 ? -10.398 16.75 -5.504 1 98.44 75 PRO B C 1
ATOM 1826 O O . PRO B 1 75 ? -11.039 16.203 -6.398 1 98.44 75 PRO B O 1
ATOM 1829 N N . ALA B 1 76 ? -9.203 16.375 -5.156 1 98.44 76 ALA B N 1
ATOM 1830 C CA . ALA B 1 76 ? -8.516 15.297 -5.863 1 98.44 76 ALA B CA 1
ATOM 1831 C C . ALA B 1 76 ? -9.008 13.93 -5.391 1 98.44 76 ALA B C 1
ATOM 1833 O O . ALA B 1 76 ? -8.695 12.906 -6 1 98.44 76 ALA B O 1
ATOM 1834 N N . ALA B 1 77 ? -9.773 13.867 -4.301 1 98.69 77 ALA B N 1
ATOM 1835 C CA . ALA B 1 77 ? -10.172 12.602 -3.684 1 98.69 77 ALA B CA 1
ATOM 1836 C C . ALA B 1 77 ? -11.609 12.68 -3.166 1 98.69 77 ALA B C 1
ATOM 1838 O O . ALA B 1 77 ? -12.102 13.766 -2.834 1 98.69 77 ALA B O 1
ATOM 1839 N N . LYS B 1 78 ? -12.227 11.57 -3.082 1 98.69 78 LYS B N 1
ATOM 1840 C CA . LYS B 1 78 ? -13.57 11.516 -2.516 1 98.69 78 LYS B CA 1
ATOM 1841 C C . LYS B 1 78 ? -13.539 11.75 -1.009 1 98.69 78 LYS B C 1
ATOM 1843 O O . LYS B 1 78 ? -14.484 12.312 -0.445 1 98.69 78 LYS B O 1
ATOM 1848 N N . SER B 1 79 ? -12.477 11.242 -0.359 1 98.19 79 SER B N 1
ATOM 1849 C CA . SER B 1 79 ? -12.336 11.453 1.079 1 98.19 79 SER B CA 1
ATOM 1850 C C . SER B 1 79 ? -10.875 11.422 1.502 1 98.19 79 SER B C 1
ATOM 1852 O O . SER B 1 79 ? -10.016 10.914 0.77 1 98.19 79 SER B O 1
ATOM 1854 N N . GLY B 1 80 ? -10.562 12.078 2.592 1 98.5 80 GLY B N 1
ATOM 1855 C CA . GLY B 1 80 ? -9.305 11.977 3.318 1 98.5 80 GLY B CA 1
ATOM 1856 C C . GLY B 1 80 ? -9.461 11.328 4.684 1 98.5 80 GLY B C 1
ATOM 1857 O O . GLY B 1 80 ? -10.336 11.711 5.457 1 98.5 80 GLY B O 1
ATOM 1858 N N . GLU B 1 81 ? -8.625 10.312 4.926 1 98.12 81 GLU B N 1
ATOM 1859 C CA . GLU B 1 81 ? -8.688 9.578 6.188 1 98.12 81 GLU B CA 1
ATOM 1860 C C . GLU B 1 81 ? -7.336 9.57 6.891 1 98.12 81 GLU B C 1
ATOM 1862 O O . GLU B 1 81 ? -6.289 9.547 6.238 1 98.12 81 GLU B O 1
ATOM 1867 N N . ILE B 1 82 ? -7.387 9.578 8.234 1 98.56 82 ILE B N 1
ATOM 1868 C CA . ILE B 1 82 ? -6.16 9.445 9.008 1 98.56 82 ILE B CA 1
ATOM 1869 C C . ILE B 1 82 ? -5.984 8 9.461 1 98.56 82 ILE B C 1
ATOM 1871 O O . ILE B 1 82 ? -6.906 7.41 10.031 1 98.56 82 ILE B O 1
ATOM 1875 N N . HIS B 1 83 ? -4.805 7.441 9.156 1 98 83 HIS B N 1
ATOM 1876 C CA . HIS B 1 83 ? -4.508 6.055 9.5 1 98 83 HIS B CA 1
ATOM 1877 C C . HIS B 1 83 ? -3.23 5.957 10.328 1 98 83 HIS B C 1
ATOM 1879 O O . HIS B 1 83 ? -2.416 6.883 10.328 1 98 83 HIS B O 1
ATOM 1885 N N . THR B 1 84 ? -3.127 4.887 11.078 1 96.75 84 THR B N 1
ATOM 1886 C CA . THR B 1 84 ? -1.857 4.453 11.648 1 96.75 84 THR B CA 1
ATOM 1887 C C . THR B 1 84 ? -1.389 3.152 11 1 96.75 84 THR B C 1
ATOM 1889 O O . THR B 1 84 ? -2.205 2.355 10.531 1 96.75 84 THR B O 1
ATOM 1892 N N . MET B 1 85 ? -0.092 2.988 10.891 1 96.75 85 MET B N 1
ATOM 1893 C CA . MET B 1 85 ? 0.591 1.749 10.531 1 96.75 85 MET B CA 1
ATOM 1894 C C . MET B 1 85 ? 1.582 1.338 11.617 1 96.75 85 MET B C 1
ATOM 1896 O O . MET B 1 85 ? 2.395 2.15 12.062 1 96.75 85 MET B O 1
ATOM 1900 N N . ALA B 1 86 ? 1.467 0.142 12.055 1 94.5 86 ALA B N 1
ATOM 1901 C CA . ALA B 1 86 ? 2.369 -0.35 13.086 1 94.5 86 ALA B CA 1
ATOM 1902 C C . ALA B 1 86 ? 2.637 -1.843 12.922 1 94.5 86 ALA B C 1
ATOM 1904 O O . ALA B 1 86 ? 1.77 -2.588 12.461 1 94.5 86 ALA B O 1
ATOM 1905 N N . MET B 1 87 ? 3.844 -2.219 13.367 1 94.44 87 MET B N 1
ATOM 1906 C CA . MET B 1 87 ? 4.18 -3.641 13.383 1 94.44 87 MET B CA 1
ATOM 1907 C C . MET B 1 87 ? 3.818 -4.27 14.727 1 94.44 87 MET B C 1
ATOM 1909 O O . MET B 1 87 ? 4.094 -3.691 15.781 1 94.44 87 MET B O 1
ATOM 1913 N N . GLU B 1 88 ? 3.119 -5.348 14.719 1 94.12 88 GLU B N 1
ATOM 1914 C CA . GLU B 1 88 ? 2.941 -6.25 15.852 1 94.12 88 GLU B CA 1
ATOM 1915 C C . GLU B 1 88 ? 3.512 -7.633 15.547 1 94.12 88 GLU B C 1
ATOM 1917 O O . GLU B 1 88 ? 2.852 -8.461 14.906 1 94.12 88 GLU B O 1
ATOM 1922 N N . GLY B 1 89 ? 4.781 -7.84 16.031 1 92.5 89 GLY B N 1
ATOM 1923 C CA . GLY B 1 89 ? 5.484 -9.023 15.555 1 92.5 89 GLY B CA 1
ATOM 1924 C C . GLY B 1 89 ? 5.75 -9 14.062 1 92.5 89 GLY B C 1
ATOM 1925 O O . GLY B 1 89 ? 6.328 -8.047 13.539 1 92.5 89 GLY B O 1
ATOM 1926 N N . ASN B 1 90 ? 5.23 -9.961 13.445 1 89.94 90 ASN B N 1
ATOM 1927 C CA . ASN B 1 90 ? 5.441 -10.031 12.008 1 89.94 90 ASN B CA 1
ATOM 1928 C C . ASN B 1 90 ? 4.188 -9.625 11.234 1 89.94 90 ASN B C 1
ATOM 1930 O O . ASN B 1 90 ? 4.039 -9.961 10.062 1 89.94 90 ASN B O 1
ATOM 1934 N N . VAL B 1 91 ? 3.365 -8.93 11.961 1 94.5 91 VAL B N 1
ATOM 1935 C CA . VAL B 1 91 ? 2.109 -8.5 11.359 1 94.5 91 VAL B CA 1
ATOM 1936 C C . VAL B 1 91 ? 2.082 -6.973 11.273 1 94.5 91 VAL B C 1
ATOM 1938 O O . VAL B 1 91 ? 2.203 -6.281 12.281 1 94.5 91 VAL B O 1
ATOM 1941 N N . MET B 1 92 ? 2.039 -6.5 10.078 1 96.38 92 MET B N 1
ATOM 1942 C CA . MET B 1 92 ? 1.805 -5.07 9.891 1 96.38 92 MET B CA 1
ATOM 1943 C C . MET B 1 92 ? 0.323 -4.738 10.039 1 96.38 92 MET B C 1
ATOM 1945 O O . MET B 1 92 ? -0.521 -5.359 9.391 1 96.38 92 MET B O 1
ATOM 1949 N N . LYS B 1 93 ? -0.027 -3.738 10.844 1 97.06 93 LYS B N 1
ATOM 1950 C CA . LYS B 1 93 ? -1.403 -3.32 11.102 1 97.06 93 LYS B CA 1
ATOM 1951 C C . LYS B 1 93 ? -1.65 -1.903 10.586 1 97.06 93 LYS B C 1
ATOM 1953 O O . LYS B 1 93 ? -0.872 -0.991 10.875 1 97.06 93 LYS B O 1
ATOM 1958 N N . MET B 1 94 ? -2.674 -1.75 9.844 1 97.12 94 MET B N 1
ATOM 1959 C CA . MET B 1 94 ? -3.186 -0.45 9.422 1 97.12 94 MET B CA 1
ATOM 1960 C C . MET B 1 94 ? -4.574 -0.197 10 1 97.12 94 MET B C 1
ATOM 1962 O O . MET B 1 94 ? -5.48 -1.01 9.828 1 97.12 94 MET B O 1
ATOM 1966 N N . ARG B 1 95 ? -4.773 0.963 10.648 1 96.69 95 ARG B N 1
ATOM 1967 C CA . ARG B 1 95 ? -6.043 1.267 11.297 1 96.69 95 ARG B CA 1
ATOM 1968 C C . ARG B 1 95 ? -6.441 2.721 11.07 1 96.69 95 ARG B C 1
ATOM 1970 O O . ARG B 1 95 ? -5.598 3.617 11.117 1 96.69 95 ARG B O 1
ATOM 1977 N N . GLU B 1 96 ? -7.676 2.822 10.766 1 95.69 96 GLU B N 1
ATOM 1978 C CA . GLU B 1 96 ? -8.18 4.191 10.742 1 95.69 96 GLU B CA 1
ATOM 1979 C C . GLU B 1 96 ? -8.258 4.777 12.148 1 95.69 96 GLU B C 1
ATOM 1981 O O . GLU B 1 96 ? -8.656 4.094 13.094 1 95.69 96 GLU B O 1
ATOM 1986 N N . VAL B 1 97 ? -7.883 5.996 12.258 1 96.31 97 VAL B N 1
ATOM 1987 C CA . VAL B 1 97 ? -7.938 6.688 13.539 1 96.31 97 VAL B CA 1
ATOM 1988 C C . VAL B 1 97 ? -9.344 7.25 13.766 1 96.31 97 VAL B C 1
ATOM 1990 O O . VAL B 1 97 ? -9.758 8.188 13.086 1 96.31 97 VAL B O 1
ATOM 1993 N N . ASP B 1 98 ? -9.969 6.777 14.742 1 92.69 98 ASP B N 1
ATOM 1994 C CA . ASP B 1 98 ? -11.312 7.238 15.07 1 92.69 98 ASP B CA 1
ATOM 1995 C C . ASP B 1 98 ? -11.266 8.562 15.836 1 92.69 98 ASP B C 1
ATOM 1997 O O . ASP B 1 98 ? -10.477 8.719 16.766 1 92.69 98 ASP B O 1
ATOM 2001 N N . GLY B 1 99 ? -12.086 9.422 15.453 1 95.19 99 GLY B N 1
ATOM 2002 C CA . GLY B 1 99 ? -12.242 10.664 16.203 1 95.19 99 GLY B CA 1
ATOM 2003 C C . GLY B 1 99 ? -11.18 11.695 15.867 1 95.19 99 GLY B C 1
ATOM 2004 O O . GLY B 1 99 ? -11.227 12.82 16.359 1 95.19 99 GLY B O 1
ATOM 2005 N N . GLY B 1 100 ? -10.156 11.359 15.141 1 97.75 100 GLY B N 1
ATOM 2006 C CA . GLY B 1 100 ? -9.133 12.312 14.727 1 97.75 100 GLY B CA 1
ATOM 2007 C C . GLY B 1 100 ? -7.832 12.148 15.484 1 97.75 100 GLY B C 1
ATOM 2008 O O . GLY B 1 100 ? -7.75 11.367 16.438 1 97.75 100 GLY B O 1
ATOM 2009 N N . LEU B 1 101 ? -6.832 12.914 15.102 1 98.75 101 LEU B N 1
ATOM 2010 C CA . LEU B 1 101 ? -5.48 12.859 15.648 1 98.75 101 LEU B CA 1
ATOM 2011 C C . LEU B 1 101 ? -5.242 14 16.625 1 98.75 101 LEU B C 1
ATOM 2013 O O . LEU B 1 101 ? -5.09 15.156 16.219 1 98.75 101 LEU B O 1
ATOM 2017 N N . GLU B 1 102 ? -5.133 13.664 17.875 1 98.81 102 GLU B N 1
ATOM 2018 C CA . GLU B 1 102 ? -4.836 14.68 18.875 1 98.81 102 GLU B CA 1
ATOM 2019 C C . GLU B 1 102 ? -3.369 15.102 18.828 1 98.81 102 GLU B C 1
ATOM 2021 O O . GLU B 1 102 ? -2.482 14.258 18.672 1 98.81 102 GLU B O 1
ATOM 2026 N N . VAL B 1 103 ? -3.209 16.344 18.891 1 98.88 103 VAL B N 1
ATOM 2027 C CA . VAL B 1 103 ? -1.876 16.906 19.047 1 98.88 103 VAL B CA 1
ATOM 2028 C C . VAL B 1 103 ? -1.801 17.688 20.344 1 98.88 103 VAL B C 1
ATOM 2030 O O . VAL B 1 103 ? -2.393 18.766 20.469 1 98.88 103 VAL B O 1
ATOM 2033 N N . LYS B 1 104 ? -1.039 17.172 21.297 1 98.88 104 LYS B N 1
ATOM 2034 C CA . LYS B 1 104 ? -0.948 17.75 22.625 1 98.88 104 LYS B CA 1
ATOM 2035 C C . LYS B 1 104 ? -0.079 19 22.625 1 98.88 104 LYS B C 1
ATOM 2037 O O . LYS B 1 104 ? 0.688 19.234 21.688 1 98.88 104 LYS B O 1
ATOM 2042 N N . PRO B 1 105 ? -0.245 19.781 23.75 1 98.75 105 PRO B N 1
ATOM 2043 C CA . PRO B 1 105 ? 0.651 20.938 23.859 1 98.75 105 PRO B CA 1
ATOM 2044 C C . PRO B 1 105 ? 2.125 20.547 23.766 1 98.75 105 PRO B C 1
ATOM 2046 O O . PRO B 1 105 ? 2.557 19.594 24.438 1 98.75 105 PRO B O 1
ATOM 2049 N N . GLY B 1 106 ? 2.861 21.203 22.875 1 98.56 106 GLY B N 1
ATOM 2050 C CA . GLY B 1 106 ? 4.297 21 22.766 1 98.56 106 GLY B CA 1
ATOM 2051 C C . GLY B 1 106 ? 4.672 19.797 21.922 1 98.56 106 GLY B C 1
ATOM 2052 O O . GLY B 1 106 ? 5.852 19.562 21.656 1 98.56 106 GLY B O 1
ATOM 2053 N N . GLN B 1 107 ? 3.693 19.062 21.469 1 98.75 107 GLN B N 1
ATOM 2054 C CA . GLN B 1 107 ? 3.936 17.844 20.734 1 98.75 107 GLN B CA 1
ATOM 2055 C C . GLN B 1 107 ? 4.125 18.125 19.234 1 98.75 107 GLN B C 1
ATOM 2057 O O . GLN B 1 107 ? 3.457 19 18.688 1 98.75 107 GLN B O 1
ATOM 2062 N N . LYS B 1 108 ? 5.008 17.438 18.656 1 98.62 108 LYS B N 1
ATOM 2063 C CA . LYS B 1 108 ? 5.152 17.375 17.203 1 98.62 108 LYS B CA 1
ATOM 2064 C C . LYS B 1 108 ? 4.914 15.969 16.672 1 98.62 108 LYS B C 1
ATOM 2066 O O . LYS B 1 108 ? 5.52 15.008 17.156 1 98.62 108 LYS B O 1
ATOM 2071 N N . ILE B 1 109 ? 4.008 15.859 15.781 1 98.56 109 ILE B N 1
ATOM 2072 C CA . ILE B 1 109 ? 3.766 14.602 15.078 1 98.56 109 ILE B CA 1
ATOM 2073 C C . ILE B 1 109 ? 4.219 14.727 13.625 1 98.56 109 ILE B C 1
ATOM 2075 O O . ILE B 1 109 ? 3.76 15.617 12.898 1 98.56 109 ILE B O 1
ATOM 2079 N N . ALA B 1 110 ? 5.129 13.898 13.227 1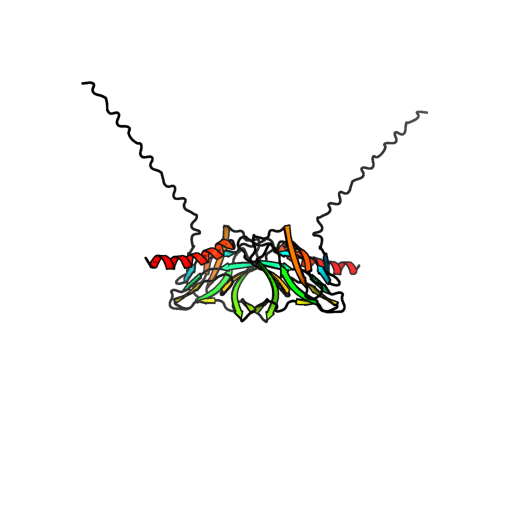 97.81 110 ALA B N 1
ATOM 2080 C CA . ALA B 1 110 ? 5.598 13.836 11.844 1 97.81 110 ALA B CA 1
ATOM 2081 C C . ALA B 1 110 ? 5.152 12.531 11.18 1 97.81 110 ALA B C 1
ATOM 2083 O O . ALA B 1 110 ? 5.633 11.453 11.531 1 97.81 110 ALA B O 1
ATOM 2084 N N . MET B 1 111 ? 4.289 12.711 10.211 1 97.19 111 MET B N 1
ATOM 2085 C CA . MET B 1 111 ? 3.836 11.547 9.453 1 97.19 111 MET B CA 1
ATOM 2086 C C . MET B 1 111 ? 4.922 11.062 8.492 1 97.19 111 MET B C 1
ATOM 2088 O O . MET B 1 111 ? 5.699 11.867 7.977 1 97.19 111 MET B O 1
ATOM 2092 N N . GLN B 1 112 ? 4.93 9.734 8.266 1 91.38 112 GLN B N 1
ATOM 2093 C CA . GLN B 1 112 ? 5.934 9.164 7.367 1 91.38 112 GLN B CA 1
ATOM 2094 C C . GLN B 1 112 ? 5.453 7.852 6.758 1 91.38 112 GLN B C 1
ATOM 2096 O O . GLN B 1 112 ? 4.637 7.148 7.355 1 91.38 112 GLN B O 1
ATOM 2101 N N . PRO B 1 113 ? 6.055 7.5 5.602 1 91.38 113 PRO B N 1
ATOM 2102 C CA . PRO B 1 113 ? 5.727 6.199 5.012 1 91.38 113 PRO B CA 1
ATOM 2103 C C . PRO B 1 113 ? 6.203 5.027 5.867 1 91.38 113 PRO B C 1
ATOM 2105 O O . PRO B 1 113 ? 7.258 5.109 6.5 1 91.38 113 PRO B O 1
ATOM 2108 N N . GLY B 1 114 ? 5.457 3.918 5.812 1 85.06 114 GLY B N 1
ATOM 2109 C CA . GLY B 1 114 ? 5.914 2.654 6.367 1 85.06 114 GLY B CA 1
ATOM 2110 C C . GLY B 1 114 ? 5.531 2.467 7.82 1 85.06 114 GLY B C 1
ATOM 2111 O O . GLY B 1 114 ? 5.277 1.345 8.266 1 85.06 114 GLY B O 1
ATOM 2112 N N . ASN B 1 115 ? 5.629 3.619 8.602 1 88.5 115 ASN B N 1
ATOM 2113 C CA . ASN B 1 115 ? 5.309 3.514 10.023 1 88.5 115 ASN B CA 1
ATOM 2114 C C . ASN B 1 115 ? 4.672 4.797 10.547 1 88.5 115 ASN B C 1
ATOM 2116 O O . ASN B 1 115 ? 5.027 5.895 10.117 1 88.5 115 ASN B O 1
ATOM 2120 N N . GLY B 1 116 ? 3.668 4.531 11.453 1 95.31 116 GLY B N 1
ATOM 2121 C CA . GLY B 1 116 ? 3.07 5.676 12.117 1 95.31 116 GLY B CA 1
ATOM 2122 C C . GLY B 1 116 ? 1.86 6.227 11.391 1 95.31 116 GLY B C 1
ATOM 2123 O O . GLY B 1 116 ? 1.116 5.477 10.758 1 95.31 116 GLY B O 1
ATOM 2124 N N . TYR B 1 117 ? 1.605 7.523 11.602 1 97.94 117 TYR B N 1
ATOM 2125 C CA . TYR B 1 117 ? 0.413 8.172 11.07 1 97.94 117 TYR B CA 1
ATOM 2126 C C . TYR B 1 117 ? 0.607 8.555 9.609 1 97.94 117 TYR B C 1
ATOM 2128 O O . TYR B 1 117 ? 1.712 8.922 9.203 1 97.94 117 TYR B O 1
ATOM 2136 N N . HIS B 1 118 ? -0.436 8.484 8.852 1 98.19 118 HIS B N 1
ATOM 2137 C CA . HIS B 1 118 ? -0.492 9.008 7.496 1 98.19 118 HIS B CA 1
ATOM 2138 C C . HIS B 1 118 ? -1.926 9.336 7.09 1 98.19 118 HIS B C 1
ATOM 2140 O O . HIS B 1 118 ? -2.873 8.977 7.793 1 98.19 118 HIS B O 1
ATOM 2146 N N . ILE B 1 119 ? -2.02 10.133 6.074 1 98.69 119 ILE B N 1
ATOM 2147 C CA . ILE B 1 119 ? -3.309 10.453 5.465 1 98.69 119 ILE B CA 1
ATOM 2148 C C . ILE B 1 119 ? -3.51 9.609 4.207 1 98.69 119 ILE B C 1
ATOM 2150 O O . ILE B 1 119 ? -2.582 9.438 3.414 1 98.69 119 ILE B O 1
ATOM 2154 N N . MET B 1 120 ? -4.699 9.008 4.137 1 98.62 120 MET B N 1
ATOM 2155 C CA . MET B 1 120 ? -5.102 8.367 2.891 1 98.62 120 MET B CA 1
ATOM 2156 C C . MET B 1 120 ? -6.078 9.242 2.111 1 98.62 120 MET B C 1
ATOM 2158 O O . MET B 1 120 ? -7.137 9.602 2.625 1 98.62 120 MET B O 1
ATOM 2162 N N . LEU B 1 121 ? -5.699 9.625 0.92 1 98.62 121 LEU B N 1
ATOM 2163 C CA . LEU B 1 121 ? -6.633 10.227 -0.026 1 98.62 121 LEU B CA 1
ATOM 2164 C C . LEU B 1 121 ? -7.336 9.156 -0.854 1 98.62 121 LEU B C 1
ATOM 2166 O O . LEU B 1 121 ? -6.738 8.578 -1.765 1 98.62 121 LEU B O 1
ATOM 2170 N N . MET B 1 122 ? -8.586 8.969 -0.548 1 98 122 MET B N 1
ATOM 2171 C CA . MET B 1 122 ? -9.328 7.844 -1.104 1 98 122 MET B CA 1
ATOM 2172 C C . MET B 1 122 ? -10.188 8.289 -2.281 1 98 122 MET B C 1
ATOM 2174 O O . MET B 1 122 ? -10.781 9.375 -2.252 1 98 122 MET B O 1
ATOM 2178 N N . GLY B 1 123 ? -10.312 7.324 -3.23 1 97.62 123 GLY B N 1
ATOM 2179 C CA . GLY B 1 123 ? -11.148 7.637 -4.379 1 97.62 123 GLY B CA 1
ATOM 2180 C C . GLY B 1 123 ? -10.602 8.781 -5.219 1 97.62 123 GLY B C 1
ATOM 2181 O O . GLY B 1 123 ? -11.297 9.773 -5.449 1 97.62 123 GLY B O 1
ATOM 2182 N N . LEU B 1 124 ? -9.422 8.586 -5.719 1 97.62 124 LEU B N 1
ATOM 2183 C CA . LEU B 1 124 ? -8.75 9.602 -6.52 1 97.62 124 LEU B CA 1
ATOM 2184 C C . LEU B 1 124 ? -9.508 9.867 -7.816 1 97.62 124 LEU B C 1
ATOM 2186 O O . LEU B 1 124 ? -9.992 8.93 -8.461 1 97.62 124 LEU B O 1
ATOM 2190 N N . SER B 1 125 ? -9.609 11.102 -8.148 1 96.75 125 SER B N 1
ATOM 2191 C CA . SER B 1 125 ? -10.297 11.477 -9.383 1 96.75 125 SER B CA 1
ATOM 2192 C C . SER B 1 125 ? -9.422 11.227 -10.602 1 96.75 125 SER B C 1
ATOM 2194 O O . SER B 1 125 ? -9.938 11.023 -11.711 1 96.75 125 SER B O 1
ATOM 2196 N N . LYS B 1 126 ? -8.18 11.344 -10.5 1 96.06 126 LYS B N 1
ATOM 2197 C CA . LYS B 1 126 ? -7.152 11.047 -11.5 1 96.06 126 LYS B CA 1
ATOM 2198 C C . LYS B 1 126 ? -5.84 10.641 -10.828 1 96.06 126 LYS B C 1
ATOM 2200 O O . LYS B 1 126 ? -5.629 10.922 -9.648 1 96.06 126 LYS B O 1
ATOM 2205 N N . PRO B 1 127 ? -4.977 9.977 -11.578 1 95.75 127 PRO B N 1
ATOM 2206 C CA . PRO B 1 127 ? -3.668 9.68 -10.992 1 95.75 127 PRO B CA 1
ATOM 2207 C C . PRO B 1 127 ? -2.906 10.93 -10.57 1 95.75 127 PRO B C 1
ATOM 2209 O O . PRO B 1 127 ? -2.99 11.969 -11.242 1 95.75 127 PRO B O 1
ATOM 2212 N N . LEU B 1 128 ? -2.203 10.828 -9.438 1 97.31 128 LEU B N 1
ATOM 2213 C CA . LEU B 1 128 ? -1.31 11.898 -9.016 1 97.31 128 LEU B CA 1
ATOM 2214 C C . LEU B 1 128 ? 0.076 11.727 -9.633 1 97.31 128 LEU B C 1
ATOM 2216 O O . LEU B 1 128 ? 0.707 10.68 -9.469 1 97.31 128 LEU B O 1
ATOM 2220 N N . GLN B 1 129 ? 0.542 12.781 -10.281 1 95.62 129 GLN B N 1
ATOM 2221 C CA . GLN B 1 129 ? 1.857 12.734 -10.914 1 95.62 129 GLN B CA 1
ATOM 2222 C C . GLN B 1 129 ? 2.879 13.539 -10.125 1 95.62 129 GLN B C 1
ATOM 2224 O O . GLN B 1 129 ? 2.561 14.609 -9.594 1 95.62 129 GLN B O 1
ATOM 2229 N N . ALA B 1 130 ? 4.082 12.961 -10.133 1 95.12 130 ALA B N 1
ATOM 2230 C CA . ALA B 1 130 ? 5.145 13.734 -9.492 1 95.12 130 ALA B CA 1
ATOM 2231 C C . ALA B 1 130 ? 5.207 15.148 -10.047 1 95.12 130 ALA B C 1
ATOM 2233 O O . ALA B 1 130 ? 5.176 15.352 -11.266 1 95.12 130 ALA B O 1
ATOM 2234 N N . GLY B 1 131 ? 5.227 16.109 -9.117 1 95.81 131 GLY B N 1
ATOM 2235 C CA . GLY B 1 131 ? 5.266 17.5 -9.531 1 95.81 131 GLY B CA 1
ATOM 2236 C C . GLY B 1 131 ? 3.918 18.188 -9.438 1 95.81 131 GLY B C 1
ATOM 2237 O O . GLY B 1 131 ? 3.84 19.422 -9.438 1 95.81 131 GLY B O 1
ATOM 2238 N N . ASP B 1 132 ? 2.828 17.406 -9.375 1 96.94 132 ASP B N 1
ATOM 2239 C CA . ASP B 1 132 ? 1.501 17.984 -9.18 1 96.94 132 ASP B CA 1
ATOM 2240 C C . ASP B 1 132 ? 1.409 18.719 -7.84 1 96.94 132 ASP B C 1
ATOM 2242 O O . ASP B 1 132 ? 2.162 18.406 -6.914 1 96.94 132 ASP B O 1
ATOM 2246 N N . LYS B 1 133 ? 0.56 19.688 -7.77 1 98.12 133 LYS B N 1
ATOM 2247 C CA . LYS B 1 133 ? 0.155 20.359 -6.539 1 98.12 133 LYS B CA 1
ATOM 2248 C C . LYS B 1 133 ? -1.314 20.094 -6.223 1 98.12 133 LYS B C 1
ATOM 2250 O O . LYS B 1 133 ? -2.199 20.484 -6.992 1 98.12 133 LYS B O 1
ATOM 2255 N N . VAL B 1 134 ? -1.523 19.516 -5.125 1 98.31 134 VAL B N 1
ATOM 2256 C CA . VAL B 1 134 ? -2.883 19.109 -4.785 1 98.31 134 VAL B CA 1
ATOM 2257 C C . VAL B 1 134 ? -3.398 19.953 -3.621 1 98.31 134 VAL B C 1
ATOM 2259 O O . VAL B 1 134 ? -2.936 19.797 -2.486 1 98.31 134 VAL B O 1
ATOM 2262 N N . PRO B 1 135 ? -4.398 20.781 -3.848 1 98.62 135 PRO B N 1
ATOM 2263 C CA . PRO B 1 135 ? -4.973 21.531 -2.73 1 98.62 135 PRO B CA 1
ATOM 2264 C C . PRO B 1 135 ? -5.762 20.656 -1.766 1 98.62 135 PRO B C 1
ATOM 2266 O O . PRO B 1 135 ? -6.375 19.656 -2.184 1 98.62 135 PRO B O 1
ATOM 2269 N N . ALA B 1 136 ? -5.691 21.047 -0.484 1 98.81 136 ALA B N 1
ATOM 2270 C CA . ALA B 1 136 ? -6.453 20.328 0.539 1 98.81 136 ALA B CA 1
ATOM 2271 C C . ALA B 1 136 ? -6.828 21.266 1.69 1 98.81 136 ALA B C 1
ATOM 2273 O O . ALA B 1 136 ? -6.234 22.328 1.852 1 98.81 136 ALA B O 1
ATOM 2274 N N . THR B 1 137 ? -7.824 20.844 2.369 1 98.94 137 THR B N 1
ATOM 2275 C CA . THR B 1 137 ? -8.227 21.516 3.602 1 98.94 137 THR B CA 1
ATOM 2276 C C . THR B 1 137 ? -8.07 20.578 4.801 1 98.94 137 THR B C 1
ATOM 2278 O O . THR B 1 137 ? -8.562 19.453 4.785 1 98.94 137 THR B O 1
ATOM 2281 N N . LEU B 1 138 ? -7.332 21.078 5.777 1 98.94 138 LEU B N 1
ATOM 2282 C CA . LEU B 1 138 ? -7.27 20.406 7.074 1 98.94 138 LEU B CA 1
ATOM 2283 C C . LEU B 1 138 ? -8.242 21.047 8.055 1 98.94 138 LEU B C 1
ATOM 2285 O O . LEU B 1 138 ? -8.32 22.281 8.148 1 98.94 138 LEU B O 1
ATOM 2289 N N . THR B 1 139 ? -8.984 20.234 8.781 1 98.94 139 THR B N 1
ATOM 2290 C CA . THR B 1 139 ? -9.922 20.719 9.781 1 98.94 139 THR B CA 1
ATOM 2291 C C . THR B 1 139 ? -9.5 20.297 11.18 1 98.94 139 THR B C 1
ATOM 2293 O O . THR B 1 139 ? -9.414 19.109 11.469 1 98.94 139 THR B O 1
ATOM 2296 N N . PHE B 1 140 ? -9.258 21.281 11.977 1 98.88 140 PHE B N 1
ATOM 2297 C CA . PHE B 1 140 ? -8.945 21.047 13.383 1 98.88 140 PHE B CA 1
ATOM 2298 C C . PHE B 1 140 ? -10.148 21.344 14.266 1 98.88 140 PHE B C 1
ATOM 2300 O O . PHE B 1 140 ? -10.922 22.266 13.984 1 98.88 140 PHE B O 1
ATOM 2307 N N . GLU B 1 141 ? -10.219 20.547 15.289 1 98.75 141 GLU B N 1
ATOM 2308 C CA . GLU B 1 141 ? -11.375 20.641 16.188 1 98.75 141 GLU B CA 1
ATOM 2309 C C . GLU B 1 141 ? -11.484 22.031 16.797 1 98.75 141 GLU B C 1
ATOM 2311 O O . GLU B 1 141 ? -12.594 22.562 16.938 1 98.75 141 GLU B O 1
ATOM 2316 N N . LYS B 1 142 ? -10.406 22.703 17.219 1 98.5 142 LYS B N 1
ATOM 2317 C CA . LYS B 1 142 ? -10.438 23.969 17.938 1 98.5 142 LYS B CA 1
ATOM 2318 C C . LYS B 1 142 ? -9.969 25.125 17.047 1 98.5 142 LYS B C 1
ATOM 2320 O O . LYS B 1 142 ? -10.633 26.156 16.938 1 98.5 142 LYS B O 1
ATOM 2325 N N . ALA B 1 143 ? -8.875 24.891 16.281 1 98.38 143 ALA B N 1
ATOM 2326 C CA . ALA B 1 143 ? -8.219 25.969 15.547 1 98.38 143 ALA B CA 1
ATOM 2327 C C . ALA B 1 143 ? -8.969 26.266 14.25 1 98.38 143 ALA B C 1
ATOM 2329 O O . ALA B 1 143 ? -8.766 27.328 13.648 1 98.38 143 ALA B O 1
ATOM 2330 N N . GLY B 1 144 ? -9.844 25.359 13.82 1 98.5 144 GLY B N 1
ATOM 2331 C CA . GLY B 1 144 ? -10.578 25.609 12.594 1 98.5 144 GLY B CA 1
ATOM 2332 C C . GLY B 1 144 ? -9.914 25.016 11.367 1 98.5 144 GLY B C 1
ATOM 2333 O O . GLY B 1 144 ? -9.352 23.922 11.43 1 98.5 144 GLY B O 1
ATOM 2334 N N . LYS B 1 145 ? -10.086 25.719 10.203 1 98.81 145 LYS B N 1
ATOM 2335 C CA . LYS B 1 145 ? -9.648 25.156 8.93 1 98.81 145 LYS B CA 1
ATOM 2336 C C . LYS B 1 145 ? -8.406 25.875 8.406 1 98.81 145 LYS B C 1
ATOM 2338 O O . LYS B 1 145 ? -8.242 27.078 8.609 1 98.81 145 LYS B O 1
ATOM 2343 N N . VAL B 1 146 ? -7.559 25.156 7.754 1 98.75 146 VAL B N 1
ATOM 2344 C CA . VAL B 1 146 ? -6.418 25.719 7.039 1 98.75 146 VAL B CA 1
ATOM 2345 C C . VAL B 1 146 ? -6.266 25.047 5.684 1 98.75 146 VAL B C 1
ATOM 2347 O O . VAL B 1 146 ? -6.438 23.828 5.57 1 98.75 146 VAL B O 1
ATOM 2350 N N . GLU B 1 147 ? -6.02 25.797 4.672 1 98.56 147 GLU B N 1
ATOM 2351 C CA . GLU B 1 147 ? -5.73 25.266 3.338 1 98.56 147 GLU B CA 1
ATOM 2352 C C . GLU B 1 147 ? -4.238 24.984 3.166 1 98.56 147 GLU B C 1
ATOM 2354 O O . GLU B 1 147 ? -3.402 25.828 3.51 1 98.56 147 GLU B O 1
ATOM 2359 N N . VAL B 1 148 ? -3.928 23.812 2.656 1 98.62 148 VAL B N 1
ATOM 2360 C CA . VAL B 1 148 ? -2.545 23.453 2.359 1 98.62 148 VAL B CA 1
ATOM 2361 C C . VAL B 1 148 ? -2.447 22.906 0.936 1 98.62 148 VAL B C 1
ATOM 2363 O O . VAL B 1 148 ? -3.469 22.656 0.287 1 98.62 148 VAL B O 1
ATOM 2366 N N . THR B 1 149 ? -1.208 22.828 0.481 1 98.56 149 THR B N 1
ATOM 2367 C CA . THR B 1 149 ? -0.931 22.188 -0.798 1 98.56 149 THR B CA 1
ATOM 2368 C C . THR B 1 149 ? -0.038 20.953 -0.606 1 98.56 149 THR B C 1
ATOM 2370 O O . THR B 1 149 ? 1.057 21.062 -0.049 1 98.56 149 THR B O 1
ATOM 2373 N N . PHE B 1 150 ? -0.539 19.812 -1.046 1 98.12 150 PHE B N 1
ATOM 2374 C CA . PHE B 1 150 ? 0.319 18.641 -1.106 1 98.12 150 PHE B CA 1
ATOM 2375 C C . PHE B 1 150 ? 1.175 18.656 -2.367 1 98.12 150 PHE B C 1
ATOM 2377 O O . PHE B 1 150 ? 0.647 18.656 -3.482 1 98.12 150 PHE B O 1
ATOM 2384 N N . ASN B 1 151 ? 2.449 18.641 -2.102 1 97.44 151 ASN B N 1
ATOM 2385 C CA . ASN B 1 151 ? 3.346 18.406 -3.227 1 97.44 151 ASN B CA 1
ATOM 2386 C C . ASN B 1 151 ? 3.449 16.906 -3.547 1 97.44 151 ASN B C 1
ATOM 2388 O O . ASN B 1 151 ? 3.789 16.109 -2.678 1 97.44 151 ASN B O 1
ATOM 2392 N N . VAL B 1 152 ? 3.152 16.562 -4.777 1 97.88 152 VAL B N 1
ATOM 2393 C CA . VAL B 1 152 ? 3.229 15.156 -5.121 1 97.88 152 VAL B CA 1
ATOM 2394 C C . VAL B 1 152 ? 4.676 14.773 -5.438 1 97.88 152 VAL B C 1
ATOM 2396 O O . VAL B 1 152 ? 5.312 15.398 -6.293 1 97.88 152 VAL B O 1
ATOM 2399 N N . GLU B 1 153 ? 5.098 13.789 -4.723 1 94.94 153 GLU B N 1
ATOM 2400 C CA . GLU B 1 153 ? 6.488 13.359 -4.84 1 94.94 153 GLU B CA 1
ATOM 2401 C C . GLU B 1 153 ? 6.574 11.891 -5.238 1 94.94 153 GLU B C 1
ATOM 2403 O O . GLU B 1 153 ? 5.645 11.117 -4.984 1 94.94 153 GLU B O 1
ATOM 2408 N N . ASP B 1 154 ? 7.664 11.547 -5.918 1 87.62 154 ASP B N 1
ATOM 2409 C CA . ASP B 1 154 ? 7.91 10.141 -6.195 1 87.62 154 ASP B CA 1
ATOM 2410 C C . ASP B 1 154 ? 8.57 9.453 -5 1 87.62 154 ASP B C 1
ATOM 2412 O O . ASP B 1 154 ? 8.781 10.078 -3.959 1 87.62 154 ASP B O 1
ATOM 2416 N N . GLY B 1 155 ? 8.688 8.094 -5.094 1 73.19 155 GLY B N 1
ATOM 2417 C CA . GLY B 1 155 ? 9.219 7.324 -3.98 1 73.19 155 GLY B CA 1
ATOM 2418 C C . GLY B 1 155 ? 10.648 7.691 -3.625 1 73.19 155 GLY B C 1
ATOM 2419 O O . GLY B 1 155 ? 11.086 7.473 -2.494 1 73.19 155 GLY B O 1
ATOM 2420 N N . LYS B 1 156 ? 11.352 8.195 -4.539 1 64.56 156 LYS B N 1
ATOM 2421 C CA . LYS B 1 156 ? 12.742 8.578 -4.277 1 64.56 156 LYS B CA 1
ATOM 2422 C C . LYS B 1 156 ? 12.805 9.805 -3.371 1 64.56 156 LYS B C 1
ATOM 2424 O O . LYS B 1 156 ? 13.602 9.844 -2.43 1 64.56 156 LYS B O 1
ATOM 2429 N N . ALA B 1 157 ? 12.039 10.672 -3.744 1 53.47 157 ALA B N 1
ATOM 2430 C CA . ALA B 1 157 ? 12.023 11.93 -3.008 1 53.47 157 ALA B CA 1
ATOM 2431 C C . ALA B 1 157 ? 11.484 11.734 -1.593 1 53.47 157 ALA B C 1
ATOM 2433 O O . ALA B 1 157 ? 12.008 12.312 -0.638 1 53.47 157 ALA B O 1
ATOM 2434 N N . ALA B 1 158 ? 10.555 10.875 -1.482 1 53.84 158 ALA B N 1
ATOM 2435 C CA . ALA B 1 158 ? 9.977 10.609 -0.17 1 53.84 158 ALA B CA 1
ATOM 2436 C C . ALA B 1 158 ? 11.008 9.992 0.771 1 53.84 158 ALA B C 1
ATOM 2438 O O . ALA B 1 158 ? 11.023 10.289 1.968 1 53.84 158 ALA B O 1
ATOM 2439 N N . ALA B 1 159 ? 11.875 9.172 0.15 1 51.97 159 ALA B N 1
ATOM 2440 C CA . ALA B 1 159 ? 12.945 8.555 0.932 1 51.97 159 ALA B CA 1
ATOM 2441 C C . ALA B 1 159 ? 14.023 9.57 1.296 1 51.97 159 ALA B C 1
ATOM 2443 O O . ALA B 1 159 ? 14.633 9.477 2.361 1 51.97 159 ALA B O 1
ATOM 2444 N N . ALA B 1 160 ? 14.32 10.445 0.356 1 45.53 160 ALA B N 1
ATOM 2445 C CA . ALA B 1 160 ? 15.375 11.438 0.553 1 45.53 160 ALA B CA 1
ATOM 2446 C C . ALA B 1 160 ? 14.992 12.422 1.656 1 45.53 160 ALA B C 1
ATOM 2448 O O . ALA B 1 160 ? 15.867 12.953 2.352 1 45.53 160 ALA B O 1
ATOM 2449 N N . GLY B 1 161 ? 13.773 12.797 1.607 1 43.75 161 GLY B N 1
ATOM 2450 C CA . GLY B 1 161 ? 13.406 13.695 2.689 1 43.75 161 GLY B CA 1
ATOM 2451 C C . GLY B 1 161 ? 13.75 13.156 4.062 1 43.75 161 GLY B C 1
ATOM 2452 O O . GLY B 1 161 ? 13.828 13.906 5.031 1 43.75 161 GLY B O 1
ATOM 2453 N N . LYS B 1 162 ? 13.898 11.797 4.102 1 44.44 162 LYS B N 1
ATOM 2454 C CA . LYS B 1 162 ? 14.336 11.188 5.355 1 44.44 162 LYS B CA 1
ATOM 2455 C C . LYS B 1 162 ? 15.805 11.492 5.633 1 44.44 162 LYS B C 1
ATOM 2457 O O . LYS B 1 162 ? 16.203 11.672 6.785 1 44.44 162 LYS B O 1
ATOM 2462 N N . ASP B 1 163 ? 16.641 11.445 4.617 1 38.78 163 ASP B N 1
ATOM 2463 C CA . ASP B 1 163 ? 18.078 11.68 4.816 1 38.78 163 ASP B CA 1
ATOM 2464 C C . ASP B 1 163 ? 18.344 13.133 5.219 1 38.78 163 ASP B C 1
ATOM 2466 O O . ASP B 1 163 ? 19.453 13.477 5.609 1 38.78 163 ASP B O 1
ATOM 2470 N N . GLY B 1 164 ? 17.531 13.945 4.863 1 35.53 164 GLY B N 1
ATOM 2471 C CA . GLY B 1 164 ? 17.844 15.312 5.238 1 35.53 164 GLY B CA 1
ATOM 2472 C C . GLY B 1 164 ? 17.875 15.531 6.738 1 35.53 164 GLY B C 1
ATOM 2473 O O . GLY B 1 164 ? 18.234 16.609 7.207 1 35.53 164 GLY B O 1
ATOM 2474 N N . MET B 1 165 ? 17.172 14.688 7.43 1 32.97 165 MET B N 1
ATOM 2475 C CA . MET B 1 165 ? 17.312 14.859 8.875 1 32.97 165 MET B CA 1
ATOM 2476 C C . MET B 1 165 ? 18.625 14.289 9.375 1 32.97 165 MET B C 1
ATOM 2478 O O . MET B 1 165 ? 18.969 14.438 10.547 1 32.97 165 MET B O 1
ATOM 2482 N N . LYS B 1 166 ? 19.172 13.367 8.617 1 37.38 166 LYS B N 1
ATOM 2483 C CA . LYS B 1 166 ? 20.422 12.828 9.148 1 37.38 166 LYS B CA 1
ATOM 2484 C C . LYS B 1 166 ? 21.578 13.828 8.984 1 37.38 166 LYS B C 1
ATOM 2486 O O . LYS B 1 166 ? 22.609 13.703 9.625 1 37.38 166 LYS B O 1
ATOM 2491 N N . ASP B 1 167 ? 21.422 14.617 8.039 1 34.22 167 ASP B N 1
ATOM 2492 C CA . ASP B 1 167 ? 22.594 15.461 7.773 1 34.22 167 ASP B CA 1
ATOM 2493 C C . ASP B 1 167 ? 22.672 16.625 8.75 1 34.22 167 ASP B C 1
ATOM 2495 O O . ASP B 1 167 ? 23.594 17.438 8.695 1 34.22 167 ASP B O 1
ATOM 2499 N N . MET B 1 168 ? 21.547 16.922 9.422 1 32.59 168 MET B N 1
ATOM 2500 C CA . MET B 1 168 ? 21.75 18.078 10.289 1 32.59 168 MET B CA 1
ATOM 2501 C C . MET B 1 168 ? 22.641 17.719 11.469 1 32.59 168 MET B C 1
ATOM 2503 O O . MET B 1 168 ? 23.016 18.594 12.266 1 32.59 168 MET B O 1
ATOM 2507 N N . LYS B 1 169 ? 22.719 16.438 11.781 1 36.81 169 LYS B N 1
ATOM 2508 C CA . LYS B 1 169 ? 23.469 16.219 13.016 1 36.81 169 LYS B CA 1
ATOM 2509 C C . LYS B 1 169 ? 24.969 16.391 12.797 1 36.81 169 LYS B C 1
ATOM 2511 O O . LYS B 1 169 ? 25.734 16.453 13.758 1 36.81 169 LYS B O 1
ATOM 2516 N N . GLU B 1 170 ? 25.391 16.125 11.555 1 34.16 170 GLU B N 1
ATOM 2517 C CA . GLU B 1 170 ? 26.844 16.047 11.492 1 34.16 170 GLU B CA 1
ATOM 2518 C C . GLU B 1 170 ? 27.469 17.438 11.547 1 34.16 170 GLU B C 1
ATOM 2520 O O . GLU B 1 170 ? 28.688 17.578 11.594 1 34.16 170 GLU B O 1
ATOM 2525 N N . HIS B 1 171 ? 26.656 18.406 11.148 1 36.59 171 HIS B N 1
ATOM 2526 C CA . HIS B 1 171 ? 27.453 19.625 11.039 1 36.59 171 HIS B CA 1
ATOM 2527 C C . HIS B 1 171 ? 27.734 20.219 12.414 1 36.59 171 HIS B C 1
ATOM 2529 O O . HIS B 1 171 ? 28.312 21.297 12.516 1 36.59 171 HIS B O 1
ATOM 2535 N N . MET B 1 172 ? 26.953 19.75 13.477 1 31.31 172 MET B N 1
ATOM 2536 C CA . MET B 1 172 ? 27.25 20.547 14.664 1 31.31 172 MET B CA 1
ATOM 2537 C C . MET B 1 172 ? 28.625 20.172 15.227 1 31.31 172 MET B C 1
ATOM 2539 O O . MET B 1 172 ? 29.031 20.719 16.266 1 31.31 172 MET B O 1
ATOM 2543 N N . HIS B 1 173 ? 29.188 18.969 14.805 1 30.09 173 HIS B N 1
ATOM 2544 C CA . HIS B 1 173 ? 30.375 18.688 15.594 1 30.09 173 HIS B CA 1
ATOM 2545 C C . HIS B 1 173 ? 31.578 19.5 15.094 1 30.09 173 HIS B C 1
ATOM 2547 O O . HIS B 1 173 ? 32.688 19.359 15.617 1 30.09 173 HIS B O 1
ATOM 2553 N N . HIS B 1 174 ? 31.531 20.234 14.055 1 25.12 174 HIS B N 1
ATOM 2554 C CA . HIS B 1 174 ? 32.812 20.938 13.977 1 25.12 174 HIS B CA 1
ATOM 2555 C C . HIS B 1 174 ? 32.844 22.141 14.922 1 25.12 174 HIS B C 1
ATOM 2557 O O . HIS B 1 174 ? 31.844 22.844 15.055 1 25.12 174 HIS B O 1
#

InterPro domains:
  IPR007410 Putative lipoprotein LpqE-like [PF04314] (37-152)
  IPR036182 Copper chaperone PCuAC superfamily [G3DSA:2.60.40.1890] (42-156)
  IPR036182 Copper chaperone PCuAC superfamily [SSF110087] (15-154)
  IPR058248 Putative lipoprotein Lxx21020-like [PTHR36302] (10-165)

Organism: Herbaspirillum seropedicae (strain SmR1) (NCBI:txid757424)

Sequence (348 aa):
MKLHHFFQRAAGAALATALLAAAPLSQAHEYKLGQLEIGHPYARATVPGQPAAGAYLSIENKGATADRLVGVSSPAAKSGEIHTMAMEGNVMKMREVDGGLEVKPGQKIAMQPGNGYHIMLMGLSKPLQAGDKVPATLTFEKAGKVEVTFNVEDGKAAAAGKDGMKDMKEHMHHMKLHHFFQRAAGAALATALLAAAPLSQAHEYKLGQLEIGHPYARATVPGQPAAGAYLSIENKGATADRLVGVSSPAAKSGEIHTMAMEGNVMKMREVDGGLEVKPGQKIAMQPGNGYHIMLMGLSKPLQAGDKVPATLTFEKAGKVEVTFNVEDGKAAAAGKDGMKDMKEHMHH

Radius of gyration: 30.38 Å; Cα contacts (8 Å, |Δi|>4): 754; chains: 2; bounding box: 105×90×110 Å

Solvent-accessible surface area (backbone atoms only — not comparable to full-atom values): 19172 Å² total; per-residue (Å²): 136,85,80,78,78,79,80,79,78,79,79,76,78,76,77,76,75,76,75,74,73,74,63,79,63,82,63,75,50,70,45,75,46,90,52,32,37,37,37,45,39,28,25,42,39,44,46,56,51,47,52,56,32,53,29,33,38,28,44,32,24,71,38,90,58,65,42,28,46,61,42,40,41,34,89,57,24,75,41,39,44,51,31,38,29,45,73,60,85,71,29,39,35,37,32,67,50,74,91,36,51,73,37,43,51,70,34,69,51,72,35,42,85,94,42,43,40,36,34,38,33,32,55,40,74,60,62,41,46,62,74,41,74,43,59,32,39,41,31,30,74,74,76,38,73,47,78,49,58,26,40,23,31,37,36,49,54,62,55,45,64,57,51,60,62,58,58,64,63,62,65,67,74,111,137,84,79,77,80,80,79,78,76,78,78,75,78,76,75,76,76,76,76,72,75,74,64,78,64,81,63,74,50,70,46,76,45,90,52,32,38,36,37,46,40,28,26,43,39,44,46,57,51,47,51,55,33,52,29,35,37,28,42,31,25,73,39,89,59,64,40,26,46,62,42,40,43,36,91,57,24,76,42,39,42,50,32,38,29,45,74,58,87,71,29,39,37,35,31,67,51,74,90,35,50,73,38,43,51,69,35,70,49,73,35,42,86,94,44,44,41,34,34,38,33,31,52,42,74,61,63,40,47,64,74,42,74,42,58,32,38,41,32,30,73,74,77,38,74,44,79,48,57,26,41,22,31,37,35,49,54,61,53,44,64,56,52,60,64,58,57,62,63,63,65,68,74,110

Foldseek 3Di:
DPPPDPPPPPPPPPPPPPPPPPPPPCPQDWDDQPQKIKTAWAWEFDDWPDFKIKIWIKIFGQDQAKKFFQAKDFPQAPGKFKWFWDDDDPDIDIDTDPRGGIDGHGRMDTDAPPGTIIMMRGGGPGTGDQQDWTKMWIQMPPRGIDIDIHHYHYPVVRVVVVCVVVVVPPVVPD/DPPPDPPPPPPPPPPPPPPPPPPPPCPFDWDDQPQKIKTAWAWEFDDWPDFKIKIWIKIFGQDQAKKFFQAKDFPQAPGKFKWFWDDDDPDIDIDTDPRGGIDGHGRMDTDAPPGTIIMMRGGGPGTGDQQDWTWMWIQMPPRGIDIDIHHYHYPVVRVVVVCVVVVVVPVVPD